Protein AF-A0AAW0Z9G0-F1 (afdb_monomer)

InterPro domains:
  IPR000850 Adenylate kinase/UMP-CMP kinase [MF_00235] (27-206)
  IPR000850 Adenylate kinase/UMP-CMP kinase [PR00094] (30-43)
  IPR000850 Adenylate kinase/UMP-CMP kinase [PR00094] (58-72)
  IPR000850 Adenylate kinase/UMP-CMP kinase [PR00094] (107-123)
  IPR000850 Adenylate kinase/UMP-CMP kinase [PR00094] (155-170)
  IPR000850 Adenylate kinase/UMP-CMP kinase [PTHR23359] (19-198)
  IPR000850 Adenylate kinase/UMP-CMP kinase [cd01428] (28-170)
  IPR027417 P-loop containing nucleoside triphosphate hydrolase [G3DSA:3.40.50.300] (21-210)
  IPR027417 P-loop containing nucleoside triphosphate hydrolase [SSF52540] (24-207)

Organism: NCBI:txid166442

Radius of gyration: 17.2 Å; Cα contacts (8 Å, |Δi|>4): 320; chains: 1; bounding box: 37×49×50 Å

Solvent-accessible surface area (backbone atoms only — not comparable to full-atom values): 11566 Å² total; per-residue (Å²): 135,87,80,82,79,52,70,71,62,60,63,60,76,75,59,69,80,35,64,68,60,52,74,45,87,44,45,34,33,28,41,33,58,53,63,57,52,48,63,70,67,50,43,54,55,51,20,63,75,69,60,26,49,68,44,44,52,71,55,55,50,52,56,43,32,72,67,70,38,74,68,12,52,56,50,44,55,36,39,44,52,24,52,83,74,60,42,69,61,54,46,47,54,48,47,47,62,49,60,77,45,79,84,42,64,19,38,42,32,32,76,37,52,61,29,38,62,33,36,56,48,37,38,72,57,38,52,71,62,72,34,31,43,37,38,43,68,55,68,68,58,23,49,52,44,40,56,52,46,28,73,76,64,67,48,81,50,46,38,74,63,7,49,53,35,34,48,50,50,36,68,74,21,44,65,45,21,43,58,88,55,49,88,44,49,44,82,41,66,47,77,59,56,69,67,56,43,47,51,55,53,48,53,60,49,51,63,51,66,74,73,114

Mean predicted aligned error: 4.8 Å

Nearest PDB structures (foldseek):
  5xz2-assembly2_B  TM=9.584E-01  e=1.640E-17  Danio rerio
  5x6l-assembly2_B  TM=9.472E-01  e=1.150E-16  Notothenia coriiceps
  2c95-assembly1_A  TM=9.244E-01  e=9.538E-16  Homo sapiens
  2cdn-assembly1_A  TM=8.876E-01  e=7.860E-12  Mycobacterium tuberculosis H37Rv
  1e4y-assembly2_B  TM=8.528E-01  e=2.217E-10  Escherichia coli

Secondary structure (DSSP, 8-state):
------HHHHHHHT----HHHHS---EEEEEEE-TTSSHHHHHHHHHHHHT-EEEEHHHHHHHHHHTT-HHHHHHHHHHHHTPPPPHHHHHHHHHHHHHT-TT-SEEEEES---SHHHHHHHHHHT---SEEEEEE--HHHHHHHHHHHHHHH--TT--HHHHHHHHHHHHHHHHHHHGGGGGGEEEEESSS-HHHHHHHHHHHHHHHHTT-

Sequence (212 aa):
MGICFNKEKDLRRDRADPRPLRSSRAIVIFVVGGPGVGKNTLGKKLALKFNFVLVSISAILREEVAKGTEKGHLYKSFMEQGDLLPAVMVVQLLVRKMLDYPDANGYLIIGFPRDKKQAVLFNTEVKPPDLIINLYARKSVLQKRLVQRAVETLQFDDTEEAIRNRITNYFVNLKGAIMPNRIVMKMVDAEVGIEEVYSVTCGLIEEILMKE

pLDDT: mean 92.33, std 12.65, range [35.12, 98.62]

Foldseek 3Di:
DDDPCPPVVVLVVPFDQQVLLQPDPAAEEEEAEAALLCQVVLLVVLCVVVVAAEAELVVLLVVLLVVVDPVNVVSLVCLQQLHDDPLSVSLRSVSVVVVVPSPGNYYYYYPPDLALSNQVCCCVRHNHHLAYEYEYDDLVNNLVSLVVCCVVPVDSSSDPNSSVSRRVSNVVGVCSRCVVPVVRYDYDYSVDDSVVSNVVVVVSVVVSVVVD

Structure (mmCIF, N/CA/C/O backbone):
data_AF-A0AAW0Z9G0-F1
#
_entry.id   AF-A0AAW0Z9G0-F1
#
loop_
_atom_site.group_PDB
_atom_site.id
_atom_site.type_symbol
_atom_site.label_atom_id
_atom_site.label_alt_id
_atom_site.label_comp_id
_atom_site.label_asym_id
_atom_site.label_entity_id
_atom_site.label_seq_id
_atom_site.pdbx_PDB_ins_code
_atom_site.Cartn_x
_atom_site.Cartn_y
_atom_site.Cartn_z
_atom_site.occupancy
_atom_site.B_iso_or_equiv
_atom_site.auth_seq_id
_atom_site.auth_comp_id
_atom_site.auth_asym_id
_atom_site.auth_atom_id
_atom_site.pdbx_PDB_model_num
ATOM 1 N N . MET A 1 1 ? 3.024 -31.961 28.460 1.00 35.12 1 MET A N 1
ATOM 2 C CA . MET A 1 1 ? 4.365 -31.690 27.894 1.00 35.12 1 MET A CA 1
ATOM 3 C C . MET A 1 1 ? 4.301 -30.356 27.177 1.00 35.12 1 MET A C 1
ATOM 5 O O . MET A 1 1 ? 3.592 -30.253 26.186 1.00 35.12 1 MET A O 1
ATOM 9 N N . GLY A 1 2 ? 4.917 -29.321 27.748 1.00 37.66 2 GLY A N 1
ATOM 10 C CA . GLY A 1 2 ? 4.850 -27.960 27.216 1.00 37.66 2 GLY A CA 1
ATOM 11 C C . GLY A 1 2 ? 5.652 -27.830 25.925 1.00 37.66 2 GLY A C 1
ATOM 12 O O . GLY A 1 2 ? 6.838 -28.151 25.896 1.00 37.66 2 GLY A O 1
ATOM 13 N N . ILE A 1 3 ? 5.004 -27.362 24.862 1.00 42.03 3 ILE A N 1
ATOM 14 C CA . ILE A 1 3 ? 5.682 -26.950 23.636 1.00 42.03 3 ILE A CA 1
ATOM 15 C C . ILE A 1 3 ? 6.317 -25.589 23.939 1.00 42.03 3 ILE A C 1
ATOM 17 O O . ILE A 1 3 ? 5.616 -24.588 24.072 1.00 42.03 3 ILE A O 1
ATOM 21 N N . CYS A 1 4 ? 7.641 -25.549 24.087 1.00 40.03 4 CYS A N 1
ATOM 22 C CA . CYS A 1 4 ? 8.396 -24.298 24.113 1.00 40.03 4 CYS A CA 1
ATOM 23 C C . CYS A 1 4 ? 8.290 -23.623 22.736 1.00 40.03 4 CYS A C 1
ATOM 25 O O . CYS A 1 4 ? 9.096 -23.891 21.846 1.00 40.03 4 CYS A O 1
ATOM 27 N N . PHE A 1 5 ? 7.295 -22.751 22.563 1.00 40.41 5 PHE A N 1
ATOM 28 C CA . PHE A 1 5 ? 7.172 -21.863 21.407 1.00 40.41 5 PHE A CA 1
ATOM 29 C C . PHE A 1 5 ? 8.323 -20.857 21.418 1.00 40.41 5 PHE A C 1
ATOM 31 O O . PHE A 1 5 ? 8.323 -19.883 22.175 1.00 40.41 5 PHE A O 1
ATOM 38 N N . ASN A 1 6 ? 9.321 -21.080 20.568 1.00 46.47 6 ASN A N 1
ATOM 39 C CA . ASN A 1 6 ? 10.409 -20.133 20.383 1.00 46.47 6 ASN A CA 1
ATOM 40 C C . ASN A 1 6 ? 10.064 -19.255 19.172 1.00 46.47 6 ASN A C 1
ATOM 42 O O . ASN A 1 6 ? 10.438 -19.568 18.040 1.00 46.47 6 ASN A O 1
ATOM 46 N N . LYS A 1 7 ? 9.302 -18.177 19.426 1.00 53.72 7 LYS A N 1
ATOM 47 C CA . LYS A 1 7 ? 8.639 -17.323 18.415 1.00 53.72 7 LYS A CA 1
ATOM 48 C C . LYS A 1 7 ? 9.528 -16.959 17.215 1.00 53.72 7 LYS A C 1
ATOM 50 O O . LYS A 1 7 ? 9.048 -16.945 16.086 1.00 53.72 7 LYS A O 1
ATOM 55 N N . GLU A 1 8 ? 10.821 -16.704 17.422 1.00 45.75 8 GLU A N 1
ATOM 56 C CA . GLU A 1 8 ? 11.752 -16.346 16.340 1.00 45.75 8 GLU A CA 1
ATOM 57 C C . GLU A 1 8 ? 12.195 -17.525 15.459 1.00 45.75 8 GLU A C 1
ATOM 59 O O . GLU A 1 8 ? 12.444 -17.331 14.266 1.00 45.75 8 GLU A O 1
ATOM 64 N N . LYS A 1 9 ? 12.303 -18.741 16.010 1.00 44.84 9 LYS A N 1
ATOM 65 C CA . LYS A 1 9 ? 12.692 -19.941 15.247 1.00 44.84 9 LYS A CA 1
ATOM 66 C C . LYS A 1 9 ? 11.551 -20.435 14.361 1.00 44.84 9 LYS A C 1
ATOM 68 O O . LYS A 1 9 ? 11.805 -20.820 13.219 1.00 44.84 9 LYS A O 1
ATOM 73 N N . ASP A 1 10 ? 10.315 -20.353 14.839 1.00 52.06 10 ASP A N 1
ATOM 74 C CA . ASP A 1 10 ? 9.142 -20.789 14.073 1.00 52.06 10 ASP A CA 1
ATOM 75 C C . ASP A 1 10 ? 8.811 -19.814 12.928 1.00 52.06 10 ASP A C 1
ATOM 77 O O . ASP A 1 10 ? 8.484 -20.242 11.822 1.00 52.06 10 ASP A O 1
ATOM 81 N N . LEU A 1 11 ? 9.057 -18.510 13.118 1.00 52.34 11 LEU A N 1
ATOM 82 C CA . LEU A 1 11 ? 8.997 -17.494 12.051 1.00 52.34 11 LEU A CA 1
ATOM 83 C C . LEU A 1 11 ? 10.045 -17.688 10.936 1.00 52.34 11 LEU A C 1
ATOM 85 O O . LEU A 1 11 ? 9.904 -17.103 9.861 1.00 52.34 11 LEU A O 1
ATOM 89 N N . ARG A 1 12 ? 11.121 -18.455 11.170 1.00 52.94 12 ARG A N 1
ATOM 90 C CA . ARG A 1 12 ? 12.153 -18.745 10.153 1.00 52.94 12 ARG A CA 1
ATOM 91 C C . ARG A 1 12 ? 11.850 -19.992 9.320 1.00 52.94 12 ARG A C 1
ATOM 93 O O . ARG A 1 12 ? 12.304 -20.048 8.184 1.00 52.94 12 ARG A O 1
ATOM 100 N N . ARG A 1 13 ? 11.116 -20.971 9.861 1.00 54.66 13 ARG A N 1
ATOM 101 C CA . ARG A 1 13 ? 10.824 -22.251 9.181 1.00 54.66 13 ARG A CA 1
ATOM 102 C C . ARG A 1 13 ? 9.720 -22.157 8.127 1.00 54.66 13 ARG A C 1
ATOM 104 O O . ARG A 1 13 ? 9.706 -22.957 7.206 1.00 54.66 13 ARG A O 1
ATOM 111 N N . ASP A 1 14 ? 8.844 -21.167 8.243 1.00 67.19 14 ASP A N 1
ATOM 112 C CA . ASP A 1 14 ? 7.720 -20.915 7.335 1.00 67.19 14 ASP A CA 1
ATOM 113 C C . ASP A 1 14 ? 7.974 -19.637 6.505 1.00 67.19 14 ASP A C 1
ATOM 115 O O . ASP A 1 14 ? 7.117 -18.763 6.393 1.00 67.19 14 ASP A O 1
ATOM 119 N N . ARG A 1 15 ? 9.195 -19.443 5.988 1.00 80.94 15 ARG A N 1
ATOM 120 C CA . ARG A 1 15 ? 9.489 -18.309 5.094 1.00 80.94 15 ARG A CA 1
ATOM 121 C C . ARG A 1 15 ? 9.317 -18.718 3.642 1.00 80.94 15 ARG A C 1
ATOM 123 O O . ARG A 1 15 ? 9.861 -19.732 3.217 1.00 80.94 15 ARG A O 1
ATOM 130 N N . ALA A 1 16 ? 8.589 -17.901 2.891 1.00 87.75 16 ALA A N 1
ATOM 131 C CA . ALA A 1 16 ? 8.501 -18.068 1.451 1.00 87.75 16 ALA A CA 1
ATOM 132 C C . ALA A 1 16 ? 9.831 -17.668 0.806 1.00 87.75 16 ALA A C 1
ATOM 134 O O . ALA A 1 16 ? 10.481 -16.717 1.246 1.00 87.75 16 ALA A O 1
ATOM 135 N N . ASP A 1 17 ? 10.230 -18.406 -0.226 1.00 90.25 17 ASP A N 1
ATOM 136 C CA . ASP A 1 17 ? 11.462 -18.162 -0.964 1.00 90.25 17 ASP A CA 1
ATOM 137 C C . ASP A 1 17 ? 11.273 -17.008 -1.963 1.00 90.25 17 ASP A C 1
ATOM 139 O O . ASP A 1 17 ? 10.534 -17.164 -2.935 1.00 90.25 17 ASP A O 1
ATOM 143 N N . PRO A 1 18 ? 11.934 -15.851 -1.776 1.00 91.00 18 PRO A N 1
ATOM 144 C CA . PRO A 1 18 ? 11.739 -14.700 -2.646 1.00 91.00 18 PRO A CA 1
ATOM 145 C C . PRO A 1 18 ? 12.573 -14.769 -3.936 1.00 91.00 18 PRO A C 1
ATOM 147 O O . PRO A 1 18 ? 12.486 -13.850 -4.752 1.00 91.00 18 PRO A O 1
ATOM 150 N N . ARG A 1 19 ? 13.400 -15.810 -4.142 1.00 91.00 19 ARG A N 1
ATOM 151 C CA . ARG A 1 19 ? 14.283 -15.919 -5.320 1.00 91.00 19 ARG A CA 1
ATOM 152 C C . ARG A 1 19 ? 13.560 -15.738 -6.664 1.00 91.00 19 ARG A C 1
ATOM 154 O O . ARG A 1 19 ? 14.095 -14.976 -7.466 1.00 91.00 19 ARG A O 1
ATOM 161 N N . PRO A 1 20 ? 12.364 -16.311 -6.912 1.00 91.69 20 PRO A N 1
ATOM 162 C CA . PRO A 1 20 ? 11.644 -16.085 -8.170 1.00 91.69 20 PRO A CA 1
ATOM 163 C C . PRO A 1 20 ? 11.312 -14.607 -8.421 1.00 91.69 20 PRO A C 1
ATOM 165 O O . PRO A 1 20 ? 11.403 -14.130 -9.550 1.00 91.69 20 PRO A O 1
ATOM 168 N N . LEU A 1 21 ? 10.993 -13.857 -7.359 1.00 92.69 21 LEU A N 1
ATOM 169 C CA . LEU A 1 21 ? 10.676 -12.430 -7.445 1.00 92.69 21 LEU A CA 1
ATOM 170 C C . LEU A 1 21 ? 11.921 -11.573 -7.714 1.00 92.69 21 LEU A C 1
ATOM 172 O O . LEU A 1 21 ? 11.814 -10.557 -8.392 1.00 92.69 21 LEU A O 1
ATOM 176 N N . ARG A 1 22 ? 13.103 -11.989 -7.230 1.00 90.44 22 ARG A N 1
ATOM 177 C CA . ARG A 1 22 ? 14.386 -11.308 -7.509 1.00 90.44 22 ARG A CA 1
ATOM 178 C C . ARG A 1 22 ? 14.758 -11.353 -8.986 1.00 90.44 22 ARG A C 1
ATOM 180 O O . ARG A 1 22 ? 15.346 -10.408 -9.497 1.00 90.44 22 ARG A O 1
ATOM 187 N N . SER A 1 23 ? 14.467 -12.476 -9.640 1.00 87.50 23 SER A N 1
ATOM 188 C CA . SER A 1 23 ? 14.741 -12.698 -11.063 1.00 87.50 23 SER A CA 1
ATOM 189 C C . SER A 1 23 ? 13.622 -12.213 -11.985 1.00 87.50 23 SER A C 1
ATOM 191 O O . SER A 1 23 ? 13.794 -12.232 -13.202 1.00 87.50 23 SER A O 1
ATOM 193 N N . SER A 1 24 ? 12.473 -11.820 -11.431 1.00 90.69 24 SER A N 1
ATOM 194 C CA . SER A 1 24 ? 11.331 -11.359 -12.215 1.00 90.69 24 SER A CA 1
ATOM 195 C C . SER A 1 24 ? 11.616 -9.999 -12.854 1.00 90.69 24 SER A C 1
ATOM 197 O O . SER A 1 24 ? 12.186 -9.107 -12.224 1.00 90.69 24 SER A O 1
ATOM 199 N N . ARG A 1 25 ? 11.166 -9.829 -14.101 1.00 91.62 25 ARG A N 1
ATOM 200 C CA . ARG A 1 25 ? 11.149 -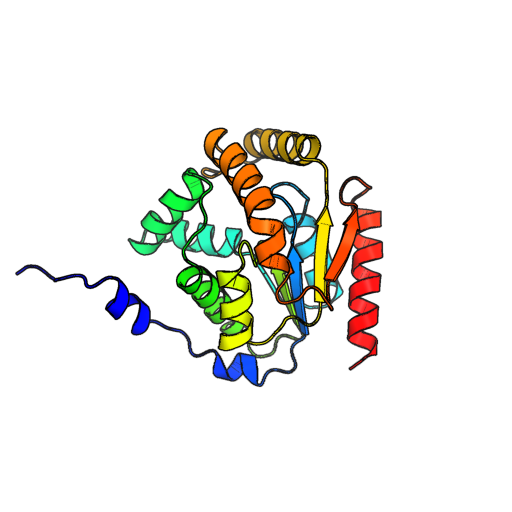8.533 -14.795 1.00 91.62 25 ARG A CA 1
ATOM 201 C C . ARG A 1 25 ? 9.904 -7.704 -14.475 1.00 91.62 25 ARG A C 1
ATOM 203 O O . ARG A 1 25 ? 9.736 -6.636 -15.036 1.00 91.62 25 ARG A O 1
ATOM 210 N N . ALA A 1 26 ? 9.036 -8.182 -13.585 1.00 95.62 26 ALA A N 1
ATOM 211 C CA . ALA A 1 26 ? 7.834 -7.459 -13.208 1.00 95.62 26 ALA A CA 1
ATOM 212 C C . ALA A 1 26 ? 8.169 -6.093 -12.591 1.00 95.62 26 ALA A C 1
ATOM 214 O O . ALA A 1 26 ? 9.013 -5.985 -11.686 1.00 95.62 26 ALA A O 1
ATOM 215 N N . ILE A 1 27 ? 7.433 -5.073 -13.025 1.00 97.19 27 ILE A N 1
ATOM 216 C CA . ILE A 1 27 ? 7.487 -3.727 -12.455 1.00 97.19 27 ILE A CA 1
ATOM 217 C C . ILE A 1 27 ? 6.924 -3.742 -11.030 1.00 97.19 27 ILE A C 1
ATOM 219 O O . ILE A 1 27 ? 5.849 -4.278 -10.778 1.00 97.19 27 ILE A O 1
ATOM 223 N N . VAL A 1 28 ? 7.619 -3.139 -10.071 1.00 98.25 28 VAL A N 1
ATOM 224 C CA . VAL A 1 28 ? 7.188 -3.043 -8.671 1.00 98.25 28 VAL A CA 1
ATOM 225 C C . VAL A 1 28 ? 6.955 -1.583 -8.310 1.00 98.25 28 VAL A C 1
ATOM 227 O O . VAL A 1 28 ? 7.892 -0.790 -8.226 1.00 98.25 28 VAL A O 1
ATOM 230 N N . ILE A 1 29 ? 5.701 -1.233 -8.029 1.00 98.62 29 ILE A N 1
ATOM 231 C CA . ILE A 1 29 ? 5.301 0.133 -7.681 1.00 98.62 29 ILE A CA 1
ATOM 232 C C . ILE A 1 29 ? 4.732 0.157 -6.274 1.00 98.62 29 ILE A C 1
ATOM 234 O O . ILE A 1 29 ? 3.802 -0.585 -5.952 1.00 98.62 29 ILE A O 1
ATOM 238 N N . PHE A 1 30 ? 5.244 1.054 -5.436 1.00 98.62 30 PHE A N 1
ATOM 239 C CA . PHE A 1 30 ? 4.653 1.319 -4.128 1.00 98.62 30 PHE A CA 1
ATOM 240 C C . PHE A 1 30 ? 3.740 2.540 -4.200 1.00 98.62 30 PHE A C 1
ATOM 242 O O . PHE A 1 30 ? 4.179 3.627 -4.574 1.00 98.62 30 PHE A O 1
ATOM 249 N N . VAL A 1 31 ? 2.487 2.396 -3.765 1.00 98.31 31 VAL A N 1
ATOM 250 C CA . VAL A 1 31 ? 1.603 3.541 -3.500 1.00 98.31 31 VAL A CA 1
ATOM 251 C C . VAL A 1 31 ? 1.574 3.799 -1.997 1.00 98.31 31 VAL A C 1
ATOM 253 O O . VAL A 1 31 ? 0.930 3.087 -1.211 1.00 98.31 31 VAL A O 1
ATOM 256 N N . VAL A 1 32 ? 2.289 4.846 -1.602 1.00 97.81 32 VAL A N 1
ATOM 257 C CA . VAL A 1 32 ? 2.469 5.293 -0.220 1.00 97.8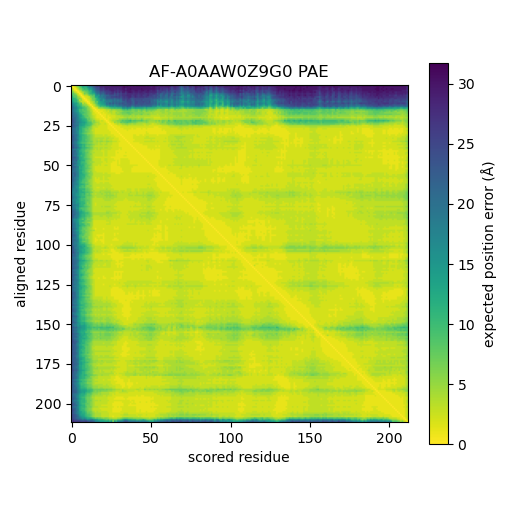1 32 VAL A CA 1
ATOM 258 C C . VAL A 1 32 ? 1.552 6.484 0.051 1.00 97.81 32 VAL A C 1
ATOM 260 O O . VAL A 1 32 ? 1.107 7.178 -0.856 1.00 97.81 32 VAL A O 1
ATOM 263 N N . GLY A 1 33 ? 1.196 6.684 1.315 1.00 97.31 33 GLY A N 1
ATOM 264 C CA . GLY A 1 33 ? 0.425 7.838 1.759 1.00 97.31 33 GLY A CA 1
ATOM 265 C C . GLY A 1 33 ? -0.337 7.543 3.042 1.00 97.31 33 GLY A C 1
ATOM 266 O O . GLY A 1 33 ? -0.433 6.385 3.473 1.00 97.31 33 GLY A O 1
ATOM 267 N N . GLY A 1 34 ? -0.918 8.575 3.644 1.00 96.56 34 GLY A N 1
ATOM 268 C CA . GLY A 1 34 ? -1.605 8.465 4.931 1.00 96.56 34 GLY A CA 1
ATOM 269 C C . GLY A 1 34 ? -2.823 7.526 4.913 1.00 96.56 34 GLY A C 1
ATOM 270 O O . GLY A 1 34 ? -3.390 7.239 3.850 1.00 96.56 34 GLY A O 1
ATOM 271 N N . PRO A 1 35 ? -3.252 6.981 6.064 1.00 95.88 35 PRO A N 1
ATOM 272 C CA . PRO A 1 35 ? -4.524 6.259 6.146 1.00 95.88 35 PRO A CA 1
ATOM 273 C C . PRO A 1 35 ? -5.674 7.187 5.704 1.00 95.88 35 PRO A C 1
ATOM 275 O O . PRO A 1 35 ? -5.667 8.368 6.018 1.00 95.88 35 PRO A O 1
ATOM 278 N N . GLY A 1 36 ? -6.625 6.681 4.911 1.00 94.88 36 GLY A N 1
ATOM 279 C CA . GLY A 1 36 ? -7.734 7.493 4.377 1.00 94.88 36 GLY A CA 1
ATOM 280 C C . GLY A 1 36 ? -7.409 8.344 3.141 1.00 94.88 36 GLY A C 1
ATOM 281 O O . GLY A 1 36 ? -8.307 8.948 2.569 1.00 94.88 36 GLY A O 1
ATOM 282 N N . VAL A 1 37 ? -6.161 8.355 2.656 1.00 97.31 37 VAL A N 1
ATOM 283 C CA . VAL A 1 37 ? -5.755 9.190 1.502 1.00 97.31 37 VAL A CA 1
ATOM 284 C C . VAL A 1 37 ? -6.325 8.737 0.142 1.00 97.31 37 VAL A C 1
ATOM 286 O O . VAL A 1 37 ? -6.197 9.454 -0.836 1.00 97.31 37 VAL A O 1
ATOM 289 N N . GLY A 1 38 ? -6.954 7.557 0.056 1.00 96.06 38 GLY A N 1
ATOM 290 C CA . GLY A 1 38 ? -7.557 7.051 -1.192 1.00 96.06 38 GLY A CA 1
ATOM 291 C C . GLY A 1 38 ? -6.769 5.958 -1.931 1.00 96.06 38 GLY A C 1
ATOM 292 O O . GLY A 1 38 ? -7.173 5.549 -3.015 1.00 96.06 38 GLY A O 1
ATOM 293 N N . LYS A 1 39 ? -5.696 5.411 -1.332 1.00 96.88 39 LYS A N 1
ATOM 294 C CA . LYS A 1 39 ? -4.849 4.353 -1.935 1.00 96.88 39 LYS A CA 1
ATOM 295 C C . LYS A 1 39 ? -5.619 3.161 -2.510 1.00 96.88 39 LYS A C 1
ATOM 297 O O . LYS A 1 39 ? -5.267 2.685 -3.576 1.00 96.88 39 LYS A O 1
ATOM 302 N N . ASN A 1 40 ? -6.636 2.656 -1.804 1.00 95.06 40 ASN A N 1
ATOM 303 C CA . ASN A 1 40 ? -7.398 1.487 -2.261 1.00 95.06 40 ASN A CA 1
ATOM 304 C C . ASN A 1 40 ? -8.186 1.801 -3.540 1.00 95.06 40 ASN A C 1
ATOM 306 O O . ASN A 1 40 ? -8.159 1.015 -4.481 1.00 95.06 40 ASN A O 1
ATOM 310 N N . THR A 1 41 ? -8.871 2.947 -3.573 1.00 95.88 41 THR A N 1
ATOM 311 C CA . THR A 1 41 ? -9.654 3.394 -4.731 1.00 95.88 41 THR A CA 1
ATOM 312 C C . THR A 1 41 ? -8.750 3.605 -5.936 1.00 95.88 41 THR A C 1
ATOM 314 O O . THR A 1 41 ? -8.995 3.032 -6.994 1.00 95.88 41 THR A O 1
ATOM 317 N N . LEU A 1 42 ? -7.660 4.353 -5.749 1.00 98.00 42 LEU A N 1
ATOM 318 C CA . LEU A 1 42 ? -6.685 4.596 -6.803 1.00 98.00 42 LEU A CA 1
ATOM 319 C C . LEU A 1 42 ? -6.029 3.292 -7.280 1.00 98.00 42 LEU A C 1
ATOM 321 O O . LEU A 1 42 ? -5.972 3.029 -8.477 1.00 98.00 42 LEU A O 1
ATOM 325 N N . GLY A 1 43 ? -5.582 2.456 -6.341 1.00 97.81 43 GLY A N 1
ATOM 326 C CA . GLY A 1 43 ? -4.876 1.213 -6.631 1.00 97.81 43 GLY A CA 1
ATOM 327 C C . GLY A 1 43 ? -5.697 0.244 -7.474 1.00 97.81 43 GLY A C 1
ATOM 328 O O . GLY A 1 43 ? -5.161 -0.348 -8.401 1.00 97.81 43 GLY A O 1
ATOM 329 N N . LYS A 1 44 ? -7.008 0.133 -7.224 1.00 98.12 44 LYS A N 1
ATOM 330 C CA . LYS A 1 44 ? -7.906 -0.680 -8.061 1.00 98.12 44 LYS A CA 1
ATOM 331 C C . LYS A 1 44 ? -7.986 -0.162 -9.500 1.00 98.12 44 LYS A C 1
ATOM 333 O O . LYS A 1 44 ? -7.896 -0.965 -10.423 1.00 98.12 44 LYS A O 1
ATOM 338 N N . LYS A 1 45 ? -8.122 1.158 -9.694 1.00 98.31 45 LYS A N 1
ATOM 339 C CA . LYS A 1 45 ? -8.177 1.765 -11.038 1.00 98.31 45 LYS A CA 1
ATOM 340 C C . LYS A 1 45 ? -6.860 1.558 -11.797 1.00 98.31 45 LYS A C 1
ATOM 342 O O . LYS A 1 45 ? -6.882 1.140 -12.949 1.00 98.31 45 LYS A O 1
ATOM 347 N N . LEU A 1 46 ? -5.724 1.807 -11.140 1.00 98.44 46 LEU A N 1
ATOM 348 C CA . LEU A 1 46 ? -4.395 1.648 -11.743 1.00 98.44 46 LEU A CA 1
ATOM 349 C C . LEU A 1 46 ? -4.094 0.184 -12.084 1.00 98.44 46 LEU A C 1
ATOM 351 O O . LEU A 1 46 ? -3.672 -0.107 -13.198 1.00 98.44 46 LEU A O 1
ATOM 355 N N . ALA A 1 47 ? -4.353 -0.739 -11.154 1.00 98.06 47 ALA A N 1
ATOM 356 C CA . ALA A 1 47 ? -4.133 -2.164 -11.376 1.00 98.06 47 ALA A CA 1
ATOM 357 C C . ALA A 1 47 ? -4.928 -2.688 -12.579 1.00 98.06 47 ALA A C 1
ATOM 359 O O . ALA A 1 47 ? -4.377 -3.410 -13.405 1.00 98.06 47 ALA A O 1
ATOM 360 N N . LEU A 1 48 ? -6.188 -2.256 -12.718 1.00 98.12 48 LEU A N 1
ATOM 361 C CA . LEU A 1 48 ? -7.021 -2.603 -13.866 1.00 98.12 48 LEU A CA 1
ATOM 362 C C . LEU A 1 48 ? -6.455 -2.047 -15.182 1.00 98.12 48 LEU A C 1
ATOM 364 O O . LEU A 1 48 ? -6.341 -2.795 -16.147 1.00 98.12 48 LEU A O 1
ATOM 368 N N . LYS A 1 49 ? -6.084 -0.759 -15.228 1.00 98.19 49 LYS A N 1
ATOM 369 C CA . LYS A 1 49 ? -5.575 -0.115 -16.454 1.00 98.19 49 LYS A CA 1
ATOM 370 C C . LYS A 1 49 ? -4.272 -0.740 -16.954 1.00 98.19 49 LYS A C 1
ATOM 372 O O . LYS A 1 49 ? -4.121 -0.928 -18.155 1.00 98.19 49 LYS A O 1
ATOM 377 N N . PHE A 1 50 ? -3.339 -1.030 -16.050 1.00 98.00 50 PHE A N 1
ATOM 378 C CA . PHE A 1 50 ? -1.995 -1.502 -16.406 1.00 98.00 50 PHE A CA 1
ATOM 379 C C . PHE A 1 50 ? -1.844 -3.027 -16.350 1.00 98.00 50 PHE A C 1
ATOM 381 O O . PHE A 1 50 ? -0.745 -3.535 -16.548 1.00 98.00 50 PHE A O 1
ATOM 388 N N . ASN A 1 51 ? -2.930 -3.763 -16.086 1.00 97.75 51 ASN A N 1
ATOM 389 C CA . ASN A 1 51 ? -2.903 -5.213 -15.881 1.00 97.75 51 ASN A CA 1
ATOM 390 C C . ASN A 1 51 ? -1.851 -5.634 -14.830 1.00 97.75 51 ASN A C 1
ATOM 392 O O . ASN A 1 51 ? -1.055 -6.554 -15.032 1.00 97.75 51 ASN A O 1
ATOM 396 N N . PHE A 1 52 ? -1.823 -4.902 -13.713 1.00 98.38 52 PHE A N 1
ATOM 397 C CA . PHE A 1 52 ? -0.947 -5.177 -12.576 1.00 98.38 52 PHE A CA 1
ATOM 398 C C . PHE A 1 52 ? -1.700 -5.912 -11.475 1.00 98.38 52 PHE A C 1
ATOM 400 O O . PHE A 1 52 ? -2.897 -5.717 -11.257 1.00 98.38 52 PHE A O 1
ATOM 407 N N . VAL A 1 53 ? -0.966 -6.698 -10.697 1.00 98.38 53 VAL A N 1
ATOM 408 C CA . VAL A 1 53 ? -1.488 -7.335 -9.491 1.00 98.38 53 VAL A CA 1
ATOM 409 C C . VAL A 1 53 ? -1.526 -6.307 -8.364 1.00 98.38 53 VAL A C 1
ATOM 411 O O . VAL A 1 53 ? -0.492 -5.814 -7.909 1.00 98.38 53 VAL A O 1
ATOM 414 N N . LEU A 1 54 ? -2.728 -5.984 -7.882 1.00 98.50 54 LEU A N 1
ATOM 415 C CA . LEU A 1 54 ? -2.903 -5.146 -6.698 1.00 98.50 54 LEU A CA 1
ATOM 416 C C . LEU A 1 54 ? -2.615 -5.953 -5.428 1.00 98.50 54 LEU A C 1
ATOM 418 O O . LEU A 1 54 ? -3.369 -6.857 -5.070 1.00 98.50 54 LEU A O 1
ATOM 422 N N . VAL A 1 55 ? -1.585 -5.561 -4.684 1.00 98.19 55 VAL A N 1
ATOM 423 C CA . VAL A 1 55 ? -1.218 -6.190 -3.411 1.00 98.19 55 VAL A CA 1
ATOM 424 C C . VAL A 1 55 ? -1.481 -5.207 -2.269 1.00 98.19 55 VAL A C 1
ATOM 426 O O . VAL A 1 55 ? -0.738 -4.251 -2.051 1.00 98.19 55 VAL A O 1
ATOM 429 N N . SER A 1 56 ? -2.562 -5.421 -1.514 1.00 97.12 56 SER A N 1
ATOM 430 C CA . SER A 1 56 ? -2.928 -4.572 -0.370 1.00 97.12 56 SER A CA 1
ATOM 431 C C . SER A 1 56 ? -2.630 -5.260 0.952 1.00 97.12 56 SER A C 1
ATOM 433 O O . SER A 1 56 ? -3.324 -6.204 1.323 1.00 97.12 56 SER A O 1
ATOM 435 N N . ILE A 1 57 ? -1.676 -4.722 1.723 1.00 95.56 57 ILE A N 1
ATOM 436 C CA . ILE A 1 57 ? -1.346 -5.240 3.064 1.00 95.56 57 ILE A CA 1
ATOM 437 C C . ILE A 1 57 ? -2.590 -5.345 3.944 1.00 95.56 57 ILE A C 1
ATOM 439 O O . ILE A 1 57 ? -2.811 -6.353 4.599 1.00 95.56 57 ILE A O 1
ATOM 443 N N . SER A 1 58 ? -3.429 -4.306 3.948 1.00 93.75 58 SER A N 1
ATOM 444 C CA . SER A 1 58 ? -4.636 -4.310 4.778 1.00 93.75 58 SER A CA 1
ATOM 445 C C . SER A 1 58 ? -5.649 -5.377 4.354 1.00 93.75 58 SER A C 1
ATOM 447 O O . SER A 1 58 ? -6.373 -5.878 5.204 1.00 93.75 58 SER A O 1
ATOM 449 N N . ALA A 1 59 ? -5.714 -5.712 3.059 1.00 95.81 59 ALA A N 1
ATOM 450 C CA . ALA A 1 59 ? -6.611 -6.752 2.565 1.00 95.81 59 ALA A CA 1
ATOM 451 C C . ALA A 1 59 ? -6.093 -8.137 2.958 1.00 95.81 59 ALA A C 1
ATOM 453 O O . ALA A 1 59 ? -6.838 -8.883 3.581 1.00 95.81 59 ALA A O 1
ATOM 454 N N . ILE A 1 60 ? -4.800 -8.404 2.731 1.00 96.50 60 ILE A N 1
ATOM 455 C CA . ILE A 1 60 ? -4.143 -9.653 3.145 1.00 96.50 60 ILE A CA 1
ATOM 456 C C . ILE A 1 60 ? -4.323 -9.875 4.650 1.00 96.50 60 ILE A C 1
ATOM 458 O O . ILE A 1 60 ? -4.723 -10.950 5.074 1.00 96.50 60 ILE A O 1
ATOM 462 N N . LEU A 1 61 ? -4.089 -8.848 5.475 1.00 96.12 61 LEU A N 1
ATOM 463 C CA . LEU A 1 61 ? -4.265 -8.978 6.922 1.00 96.12 61 LEU A CA 1
ATOM 464 C C . LEU A 1 61 ? -5.720 -9.283 7.305 1.00 96.12 61 LEU A C 1
ATOM 466 O O . LEU A 1 61 ? -5.939 -10.145 8.148 1.00 96.12 61 LEU A O 1
ATOM 470 N N . ARG A 1 62 ? -6.717 -8.636 6.684 1.00 95.88 62 ARG A N 1
ATOM 471 C CA . ARG A 1 62 ? -8.135 -8.953 6.943 1.00 95.88 62 ARG A CA 1
ATOM 472 C C . ARG A 1 62 ? -8.508 -10.367 6.505 1.00 95.88 62 ARG A C 1
ATOM 474 O O . ARG A 1 62 ? -9.251 -11.028 7.223 1.00 95.88 62 ARG A O 1
ATOM 481 N N . GLU A 1 63 ? -7.987 -10.836 5.374 1.00 96.31 63 GLU A N 1
ATOM 482 C CA . GLU A 1 63 ? -8.163 -12.222 4.922 1.00 96.31 63 GLU A CA 1
ATOM 483 C C . GLU A 1 63 ? -7.575 -13.207 5.943 1.00 96.31 63 GLU A C 1
ATOM 485 O O . GLU A 1 63 ? -8.232 -14.174 6.315 1.00 96.31 63 GLU A O 1
ATOM 490 N N . GLU A 1 64 ? -6.378 -12.936 6.467 1.00 95.94 64 GLU A N 1
ATOM 491 C CA . GLU A 1 64 ? -5.748 -13.759 7.507 1.00 95.94 64 GLU A CA 1
ATOM 492 C C . GLU A 1 64 ? -6.516 -13.735 8.838 1.00 95.94 64 GLU A C 1
ATOM 494 O O . GLU A 1 64 ? -6.652 -14.771 9.490 1.00 95.94 64 GLU A O 1
ATOM 499 N N . VAL A 1 65 ? -7.069 -12.582 9.228 1.00 96.69 65 VAL A N 1
ATOM 500 C CA . VAL A 1 65 ? -7.954 -12.460 10.401 1.00 96.69 65 VAL A CA 1
ATOM 501 C C . VAL A 1 65 ? -9.217 -13.305 10.217 1.00 96.69 65 VAL A C 1
ATOM 503 O O . VAL A 1 65 ? -9.616 -14.013 11.141 1.00 96.69 65 VAL A O 1
ATOM 506 N N . ALA A 1 66 ? -9.819 -13.280 9.025 1.00 96.88 66 ALA A N 1
ATOM 507 C CA . ALA A 1 66 ? -11.036 -14.033 8.721 1.00 96.88 66 ALA A CA 1
ATOM 508 C C . ALA A 1 66 ? -10.841 -15.558 8.794 1.00 96.88 66 ALA A C 1
ATOM 510 O O . ALA A 1 66 ? -11.802 -16.281 9.046 1.00 96.88 66 ALA A O 1
ATOM 511 N N . LYS A 1 67 ? -9.605 -16.055 8.640 1.00 96.25 67 LYS A N 1
ATOM 512 C CA . LYS A 1 67 ? -9.282 -17.484 8.800 1.00 96.25 67 LYS A CA 1
ATOM 513 C C . LYS A 1 67 ? -9.379 -17.977 10.250 1.00 96.25 67 LYS A C 1
ATOM 515 O O . LYS A 1 67 ? -9.330 -19.183 10.462 1.00 96.25 67 LYS A O 1
ATOM 520 N N . GLY A 1 68 ? -9.458 -17.086 11.246 1.00 95.31 68 GLY A N 1
ATOM 521 C CA . GLY A 1 68 ? -9.609 -17.469 12.658 1.00 95.31 68 GLY A CA 1
ATOM 522 C C . GLY A 1 68 ? -8.432 -18.269 13.234 1.00 95.31 68 GLY A C 1
ATOM 523 O O . GLY A 1 68 ? -8.598 -19.025 14.185 1.00 95.31 68 GLY A O 1
ATOM 524 N N . THR A 1 69 ? -7.243 -18.148 12.639 1.00 95.06 69 THR A N 1
ATOM 525 C CA . THR A 1 69 ? -6.032 -18.830 13.123 1.00 95.06 69 THR A CA 1
ATOM 526 C C . THR A 1 69 ? -5.364 -18.035 14.243 1.00 95.06 69 THR A C 1
ATOM 528 O O . THR A 1 69 ? -5.610 -16.840 14.400 1.00 95.06 69 THR A O 1
ATOM 531 N N . GLU A 1 70 ? -4.435 -18.649 14.981 1.00 93.25 70 GLU A N 1
ATOM 532 C CA . GLU A 1 70 ? -3.623 -17.941 15.984 1.00 93.25 70 GLU A CA 1
ATOM 533 C C . GLU A 1 70 ? -2.874 -16.735 15.379 1.00 93.25 70 GLU A C 1
ATOM 535 O O . GLU A 1 70 ? -2.862 -15.645 15.954 1.00 93.25 70 GLU A O 1
ATOM 540 N N . LYS A 1 71 ? -2.321 -16.892 14.165 1.00 91.31 71 LYS A N 1
ATOM 541 C CA . LYS A 1 71 ? -1.703 -15.788 13.409 1.00 91.31 71 LYS A CA 1
ATOM 542 C C . LYS A 1 71 ? -2.729 -14.706 13.059 1.00 91.31 71 LYS A C 1
ATOM 544 O O . LYS A 1 71 ? -2.434 -13.526 13.220 1.00 91.31 71 LYS A O 1
ATOM 549 N N . GLY A 1 72 ? -3.930 -15.097 12.634 1.00 95.06 72 GLY A N 1
ATOM 550 C CA . GLY A 1 72 ? -5.034 -14.177 12.359 1.00 95.06 72 GLY A CA 1
ATOM 551 C C . GLY A 1 72 ? -5.439 -13.363 13.591 1.00 95.06 72 GLY A C 1
ATOM 552 O O . GLY A 1 72 ? -5.556 -12.143 13.506 1.00 95.06 72 GLY A O 1
ATOM 553 N N . HIS A 1 73 ? -5.563 -13.998 14.759 1.00 95.88 73 HIS A N 1
ATOM 554 C CA . HIS A 1 73 ? -5.843 -13.304 16.021 1.00 95.88 73 HIS A CA 1
ATOM 555 C C . HIS A 1 73 ? -4.728 -12.336 16.421 1.00 95.88 73 HIS A C 1
ATOM 557 O O . HIS A 1 73 ? -5.014 -11.219 16.852 1.00 95.88 73 HIS A O 1
ATOM 563 N N . LEU A 1 74 ? -3.466 -12.722 16.215 1.00 94.81 74 LEU A N 1
ATOM 564 C CA . LEU A 1 74 ? -2.337 -11.819 16.410 1.00 94.81 74 LEU A CA 1
ATOM 565 C C . LEU A 1 74 ? -2.424 -10.608 15.473 1.00 94.81 74 LEU A C 1
ATOM 567 O O . LEU A 1 74 ? -2.215 -9.486 15.909 1.00 94.81 74 LEU A O 1
ATOM 571 N N . TYR A 1 75 ? -2.744 -10.795 14.193 1.00 96.00 75 TYR A N 1
ATOM 572 C CA . TYR A 1 75 ? -2.867 -9.667 13.261 1.00 96.00 75 TYR A CA 1
ATOM 573 C C . TYR A 1 75 ? -4.024 -8.752 13.640 1.00 96.00 75 TYR A C 1
ATOM 575 O O . TYR A 1 75 ? -3.880 -7.530 13.573 1.00 96.00 75 TYR A O 1
ATOM 583 N N . LYS A 1 76 ? -5.140 -9.340 14.082 1.00 96.12 76 LYS A N 1
ATOM 584 C CA . LYS A 1 76 ? -6.316 -8.608 14.544 1.00 96.12 76 LYS A CA 1
ATOM 585 C C . LYS A 1 76 ? -5.957 -7.620 15.655 1.00 96.12 76 LYS A C 1
ATOM 587 O O . LYS A 1 76 ? -6.312 -6.452 15.527 1.00 96.12 76 LYS A O 1
ATOM 592 N N . SER A 1 77 ? -5.189 -8.043 16.664 1.00 96.19 77 SER A N 1
ATOM 593 C CA . SER A 1 77 ? -4.834 -7.167 17.790 1.00 96.19 77 SER A CA 1
ATOM 594 C C . SER A 1 77 ? -4.014 -5.944 17.360 1.00 96.19 77 SER A C 1
ATOM 596 O O . SER A 1 77 ? -4.342 -4.826 17.752 1.00 96.19 77 SER A O 1
ATOM 598 N N . PHE A 1 78 ? -3.018 -6.112 16.478 1.00 96.31 78 PHE A N 1
ATOM 599 C CA . PHE A 1 78 ? -2.279 -4.974 15.906 1.00 96.31 78 PHE A CA 1
ATOM 600 C C . PHE A 1 78 ? -3.193 -4.050 15.090 1.00 96.31 78 PHE A C 1
ATOM 602 O O . PHE A 1 78 ? -3.061 -2.827 15.140 1.00 96.31 78 PHE A O 1
ATOM 609 N N . MET A 1 79 ? -4.120 -4.619 14.314 1.00 95.12 79 MET A N 1
ATOM 610 C CA . MET A 1 79 ? -5.018 -3.841 13.460 1.00 95.12 79 MET A CA 1
ATOM 611 C C . MET A 1 79 ? -6.007 -2.990 14.258 1.00 95.12 79 MET A C 1
ATOM 613 O O . MET A 1 79 ? -6.190 -1.825 13.889 1.00 95.12 79 MET A O 1
ATOM 617 N N . GLU A 1 80 ? -6.591 -3.552 15.322 1.00 95.00 80 GLU A N 1
ATOM 618 C CA . GLU A 1 80 ? -7.522 -2.887 16.250 1.00 95.00 80 GLU A CA 1
ATOM 619 C C . GLU A 1 80 ? -6.853 -1.765 17.048 1.00 95.00 80 GLU A C 1
ATOM 621 O O . GLU A 1 80 ? -7.493 -0.762 17.348 1.00 95.00 80 GLU A O 1
ATOM 626 N N . GLN A 1 81 ? -5.557 -1.897 17.335 1.00 95.12 81 GLN A N 1
ATOM 627 C CA . GLN A 1 81 ? -4.762 -0.858 18.000 1.00 95.12 81 GLN A CA 1
ATOM 628 C C . GLN A 1 81 ? -4.224 0.192 17.016 1.00 95.12 81 GLN A C 1
ATOM 630 O O . GLN A 1 81 ? -3.756 1.253 17.422 1.00 95.12 81 GLN A O 1
ATOM 635 N N . GLY A 1 82 ? -4.297 -0.060 15.704 1.00 94.31 82 GLY A N 1
ATOM 636 C CA . GLY A 1 82 ? -3.713 0.822 14.689 1.00 94.31 82 GLY A CA 1
ATOM 637 C C . GLY A 1 82 ? -2.181 0.764 14.618 1.00 94.31 82 GLY A C 1
ATOM 638 O O . GLY A 1 82 ? -1.551 1.679 14.072 1.00 94.31 82 GLY A O 1
ATOM 639 N N . ASP A 1 83 ? -1.597 -0.318 15.124 1.00 94.62 83 ASP A N 1
ATOM 640 C CA . ASP A 1 83 ? -0.160 -0.520 15.234 1.00 94.62 83 ASP A CA 1
ATOM 641 C C . ASP A 1 83 ? 0.466 -1.133 13.980 1.00 94.62 83 ASP A C 1
ATOM 643 O O . ASP A 1 83 ? -0.192 -1.647 13.066 1.00 94.62 83 ASP A O 1
ATOM 647 N N . LEU A 1 84 ? 1.794 -1.037 13.915 1.00 94.38 84 LEU A N 1
ATOM 648 C CA . LEU A 1 84 ? 2.585 -1.638 12.853 1.00 94.38 84 LEU A CA 1
ATOM 649 C C . LEU A 1 84 ? 2.974 -3.066 13.229 1.00 94.38 84 LEU A C 1
ATOM 651 O O . LEU A 1 84 ? 3.585 -3.307 14.267 1.00 94.38 84 LEU A O 1
ATOM 655 N N . LEU A 1 85 ? 2.695 -4.007 12.328 1.00 95.25 85 LEU A N 1
ATOM 656 C CA . LEU A 1 85 ? 3.248 -5.349 12.440 1.00 95.25 85 LEU A CA 1
ATOM 657 C C . LEU A 1 85 ? 4.774 -5.323 12.215 1.00 95.25 85 LEU A C 1
ATOM 659 O O . LEU A 1 85 ? 5.269 -4.506 11.425 1.00 95.25 85 LEU A O 1
ATOM 663 N N . PRO A 1 86 ? 5.523 -6.262 12.824 1.00 95.38 86 PRO A N 1
ATOM 664 C CA . PRO A 1 86 ? 6.948 -6.434 12.567 1.00 95.38 86 PRO A CA 1
ATOM 665 C C . PRO A 1 86 ? 7.267 -6.563 11.072 1.00 95.38 86 PRO A C 1
ATOM 667 O O . PRO A 1 86 ? 6.606 -7.306 10.344 1.00 95.38 86 PRO A O 1
ATOM 670 N N . ALA A 1 87 ? 8.331 -5.890 10.623 1.00 95.75 87 ALA A N 1
ATOM 671 C CA . ALA A 1 87 ? 8.700 -5.815 9.207 1.00 95.75 87 ALA A CA 1
ATOM 672 C C . ALA A 1 87 ? 8.821 -7.186 8.524 1.00 95.75 87 ALA A C 1
ATOM 674 O O . ALA A 1 87 ? 8.325 -7.358 7.415 1.00 95.75 87 ALA A O 1
ATOM 675 N N . VAL A 1 88 ? 9.413 -8.173 9.206 1.00 94.19 88 VAL A N 1
ATOM 676 C CA . VAL A 1 88 ? 9.556 -9.546 8.694 1.00 94.19 88 VAL A CA 1
ATOM 677 C C . VAL A 1 88 ? 8.202 -10.168 8.363 1.00 94.19 88 VAL A C 1
ATOM 679 O O . VAL A 1 88 ? 8.061 -10.789 7.318 1.00 94.19 88 VAL A O 1
ATOM 682 N N . MET A 1 89 ? 7.193 -9.982 9.214 1.00 94.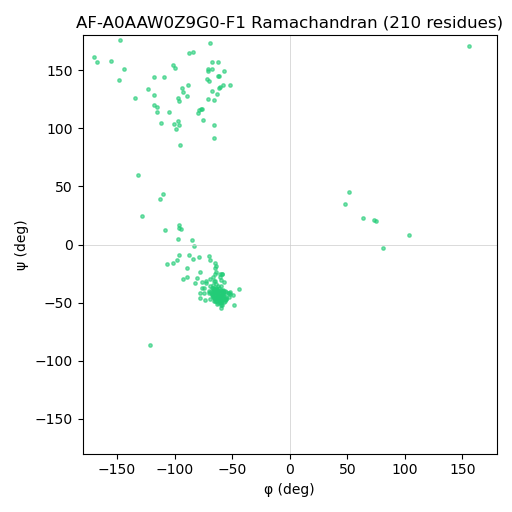12 89 MET A N 1
ATOM 683 C CA . MET A 1 89 ? 5.866 -10.558 8.991 1.00 94.12 89 MET A CA 1
ATOM 684 C C . MET A 1 89 ? 5.189 -9.909 7.783 1.00 94.12 89 MET A C 1
ATOM 686 O O . MET A 1 89 ? 4.648 -10.608 6.933 1.00 94.12 89 MET A O 1
ATOM 690 N N . VAL A 1 90 ? 5.282 -8.582 7.669 1.00 95.88 90 VAL A N 1
ATOM 691 C CA . VAL A 1 90 ? 4.699 -7.830 6.547 1.00 95.88 90 VAL A CA 1
ATOM 692 C C . VAL A 1 90 ? 5.366 -8.196 5.219 1.00 95.88 90 VAL A C 1
ATOM 694 O O . VAL A 1 90 ? 4.667 -8.459 4.245 1.00 95.88 90 VAL A O 1
ATOM 697 N N . VAL A 1 91 ? 6.702 -8.257 5.175 1.00 96.44 91 VAL A N 1
ATOM 698 C CA . VAL A 1 91 ? 7.438 -8.627 3.953 1.00 96.44 91 VAL A CA 1
ATOM 699 C C . VAL A 1 91 ? 7.141 -10.070 3.548 1.00 96.44 91 VAL A C 1
ATOM 701 O O . VAL A 1 91 ? 6.921 -10.329 2.373 1.00 96.44 91 VAL A O 1
ATOM 704 N N . GLN A 1 92 ? 7.039 -11.002 4.496 1.00 94.44 92 GLN A N 1
ATOM 705 C CA . GLN A 1 92 ? 6.701 -12.393 4.179 1.00 94.44 92 GLN A CA 1
ATOM 706 C C . GLN A 1 92 ? 5.267 -12.551 3.649 1.00 94.44 92 GLN A C 1
ATOM 708 O O . GLN A 1 92 ? 5.051 -13.320 2.713 1.00 94.44 92 GLN A O 1
ATOM 713 N N . LEU A 1 93 ? 4.300 -11.792 4.180 1.00 94.81 93 LEU A N 1
ATOM 714 C CA . LEU A 1 93 ? 2.942 -11.740 3.624 1.00 94.81 93 LEU A CA 1
ATOM 715 C C . LEU A 1 93 ? 2.940 -11.211 2.181 1.00 94.81 93 LEU A C 1
ATOM 717 O O . LEU A 1 93 ? 2.249 -11.769 1.331 1.00 94.81 93 LEU A O 1
ATOM 721 N N . LEU A 1 94 ? 3.738 -10.176 1.894 1.00 96.44 94 LEU A N 1
ATOM 722 C CA . LEU A 1 94 ? 3.899 -9.654 0.533 1.00 96.44 94 LEU A CA 1
ATOM 723 C C . LEU A 1 94 ? 4.514 -10.680 -0.407 1.00 96.44 94 LEU A C 1
ATOM 725 O O . LEU A 1 94 ? 3.950 -10.926 -1.465 1.00 96.44 94 LEU A O 1
ATOM 729 N N . VAL A 1 95 ? 5.640 -11.283 -0.017 1.00 96.38 95 VAL A N 1
ATOM 730 C CA . VAL A 1 95 ? 6.353 -12.265 -0.844 1.00 96.38 95 VAL A CA 1
ATOM 731 C C . VAL A 1 95 ? 5.425 -13.409 -1.223 1.00 96.38 95 VAL A C 1
ATOM 733 O O . VAL A 1 95 ? 5.314 -13.719 -2.402 1.00 96.38 95 VAL A O 1
ATOM 736 N N . ARG A 1 96 ? 4.694 -13.985 -0.260 1.00 95.69 96 ARG A N 1
ATOM 737 C CA . ARG A 1 96 ? 3.711 -15.044 -0.544 1.00 95.69 96 ARG A CA 1
ATOM 738 C C . ARG A 1 96 ? 2.661 -14.589 -1.546 1.00 95.69 96 ARG A C 1
ATOM 740 O O . ARG A 1 96 ? 2.455 -15.261 -2.545 1.00 95.69 96 ARG A O 1
ATOM 747 N N . LYS A 1 97 ? 2.055 -13.420 -1.313 1.00 96.25 97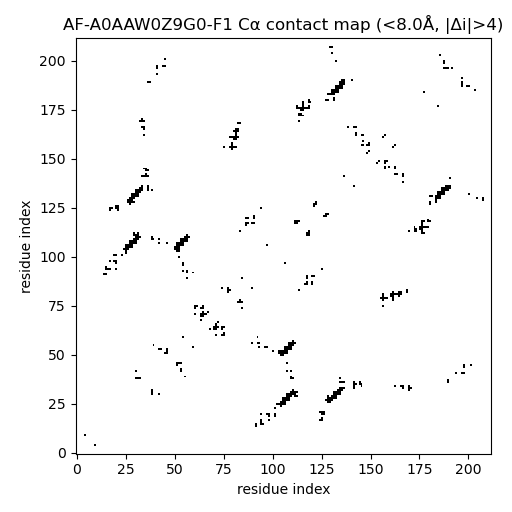 LYS A N 1
ATOM 748 C CA . LYS A 1 97 ? 1.006 -12.916 -2.199 1.00 96.25 97 LYS A CA 1
ATOM 749 C C . LYS A 1 97 ? 1.521 -12.620 -3.605 1.00 96.25 97 LYS A C 1
ATOM 751 O O . LYS A 1 97 ? 0.780 -12.794 -4.559 1.00 96.25 97 LYS A O 1
ATOM 756 N N . MET A 1 98 ? 2.762 -12.161 -3.743 1.00 97.12 98 MET A N 1
ATOM 757 C CA . MET A 1 98 ? 3.387 -11.945 -5.049 1.00 97.12 98 MET A CA 1
ATOM 758 C C . MET A 1 98 ? 3.691 -13.275 -5.751 1.00 97.12 98 MET A C 1
ATOM 760 O O . MET A 1 98 ? 3.453 -13.393 -6.945 1.00 97.12 98 MET A O 1
ATOM 764 N N . LEU A 1 99 ? 4.149 -14.292 -5.014 1.00 96.25 99 LEU A N 1
ATOM 765 C CA . LEU A 1 99 ? 4.419 -15.630 -5.557 1.00 96.25 99 LEU A CA 1
ATOM 766 C C . LEU A 1 99 ? 3.165 -16.361 -6.055 1.00 96.25 99 LEU A C 1
ATOM 768 O O . LEU A 1 99 ? 3.302 -17.251 -6.886 1.00 96.25 99 LEU A O 1
ATOM 772 N N . ASP A 1 100 ? 1.966 -15.972 -5.609 1.00 96.44 100 ASP A N 1
ATOM 773 C CA . ASP A 1 100 ? 0.702 -16.456 -6.187 1.00 96.44 100 ASP A CA 1
ATOM 774 C C . ASP A 1 100 ? 0.510 -15.997 -7.652 1.00 96.44 100 ASP A C 1
ATOM 776 O O . ASP A 1 100 ? -0.334 -16.540 -8.363 1.00 96.44 100 ASP A O 1
ATOM 780 N N . TYR A 1 101 ? 1.279 -15.000 -8.113 1.00 96.44 101 TYR A N 1
ATOM 781 C CA . TYR A 1 101 ? 1.193 -14.412 -9.454 1.00 96.44 101 TYR A CA 1
ATOM 782 C C . TYR A 1 101 ? 2.578 -14.293 -10.117 1.00 96.44 101 TYR A C 1
ATOM 784 O O . TYR A 1 101 ? 3.003 -13.188 -10.458 1.00 96.44 101 TYR A O 1
ATOM 792 N N . PRO A 1 102 ? 3.302 -15.406 -10.326 1.00 92.38 102 PRO A N 1
ATOM 793 C CA . PRO A 1 102 ? 4.699 -15.377 -10.769 1.00 92.38 102 PRO A CA 1
ATOM 794 C C . PRO A 1 102 ? 4.899 -14.693 -12.134 1.00 92.38 102 PRO A C 1
ATOM 796 O O . PRO A 1 102 ? 5.944 -14.083 -12.356 1.00 92.38 102 PRO A O 1
ATOM 799 N N . ASP A 1 103 ? 3.878 -14.733 -12.994 1.00 93.62 103 ASP A N 1
ATOM 800 C CA . ASP A 1 103 ? 3.880 -14.176 -14.353 1.00 93.62 103 ASP A CA 1
ATOM 801 C C . ASP A 1 103 ? 3.274 -12.759 -14.436 1.00 93.62 103 ASP A C 1
ATOM 803 O O . ASP A 1 103 ? 2.885 -12.296 -15.508 1.00 93.62 103 ASP A O 1
ATOM 807 N N . ALA A 1 104 ? 3.133 -12.059 -13.305 1.00 96.44 104 ALA A N 1
ATOM 808 C CA . ALA A 1 104 ? 2.594 -10.702 -13.289 1.00 96.44 104 ALA A CA 1
ATOM 809 C C . ALA A 1 104 ? 3.469 -9.727 -14.097 1.00 96.44 104 ALA A C 1
ATOM 811 O O . ALA A 1 104 ? 4.678 -9.653 -13.895 1.00 96.44 104 ALA A O 1
ATOM 812 N N . ASN A 1 105 ? 2.839 -8.887 -14.925 1.00 95.06 105 ASN A N 1
ATOM 813 C CA . ASN A 1 105 ? 3.528 -7.786 -15.617 1.00 95.06 105 ASN A CA 1
ATOM 814 C C . ASN A 1 105 ? 4.020 -6.708 -14.637 1.00 95.06 105 ASN A C 1
ATOM 816 O O . ASN A 1 105 ? 5.011 -6.022 -14.873 1.00 95.06 105 ASN A O 1
ATOM 820 N N . GLY A 1 106 ? 3.328 -6.568 -13.509 1.00 97.69 106 GLY A N 1
ATOM 821 C CA . GLY A 1 106 ? 3.730 -5.678 -12.440 1.00 97.69 106 GLY A CA 1
ATOM 822 C C . GLY A 1 106 ? 2.912 -5.880 -11.173 1.00 97.69 106 GLY A C 1
ATOM 823 O O . GLY A 1 106 ? 1.817 -6.446 -11.190 1.00 97.69 106 GLY A O 1
ATOM 824 N N . TYR A 1 107 ? 3.452 -5.391 -10.066 1.00 98.50 107 TYR A N 1
ATOM 825 C CA . TYR A 1 107 ? 2.856 -5.413 -8.743 1.00 98.50 107 TYR A CA 1
ATOM 826 C C . TYR A 1 107 ? 2.638 -3.984 -8.265 1.00 98.50 107 TYR A C 1
ATOM 828 O O . TYR A 1 1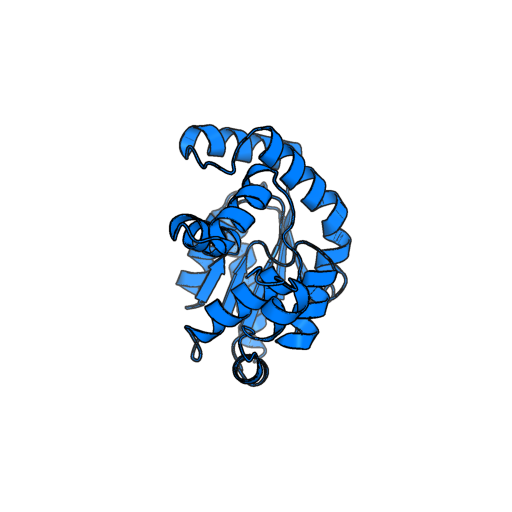07 ? 3.585 -3.215 -8.080 1.00 98.50 107 TYR A O 1
ATOM 836 N N . LEU A 1 108 ? 1.380 -3.646 -8.001 1.00 98.56 108 LEU A N 1
ATOM 837 C CA . LEU A 1 108 ? 1.003 -2.390 -7.376 1.00 98.56 108 LEU A CA 1
ATOM 838 C C . LEU A 1 108 ? 0.770 -2.637 -5.888 1.00 98.56 108 LEU A C 1
ATOM 840 O O . LEU A 1 108 ? -0.283 -3.129 -5.476 1.00 98.56 108 LEU A O 1
ATOM 844 N N . ILE A 1 109 ? 1.763 -2.317 -5.067 1.00 98.56 109 ILE A N 1
ATOM 845 C CA . ILE A 1 109 ? 1.738 -2.608 -3.636 1.00 98.56 109 ILE A CA 1
ATOM 846 C C . ILE A 1 109 ? 1.263 -1.369 -2.880 1.00 98.56 109 ILE A C 1
ATOM 848 O O . ILE A 1 109 ? 1.852 -0.292 -2.977 1.00 98.56 109 ILE A O 1
ATOM 852 N N . ILE A 1 110 ? 0.198 -1.517 -2.092 1.00 98.06 110 ILE A N 1
ATOM 853 C CA . ILE A 1 110 ? -0.400 -0.411 -1.340 1.00 98.06 110 ILE A CA 1
ATOM 854 C C . ILE A 1 110 ? -0.346 -0.637 0.170 1.00 98.06 110 ILE A C 1
ATOM 856 O O . ILE A 1 110 ? -0.529 -1.743 0.687 1.00 98.06 110 ILE A O 1
ATOM 860 N N . GLY A 1 111 ? -0.145 0.458 0.906 1.00 93.88 111 GLY A N 1
ATOM 861 C CA . GLY A 1 111 ? -0.030 0.409 2.365 1.00 93.88 111 GLY A CA 1
ATOM 862 C C . GLY A 1 111 ? 1.308 -0.144 2.861 1.00 93.88 111 GLY A C 1
ATOM 863 O O . GLY A 1 111 ? 1.370 -0.563 4.019 1.00 93.88 111 GLY A O 1
ATOM 864 N N . PHE A 1 112 ? 2.329 -0.114 1.999 1.00 97.38 112 PHE A N 1
ATOM 865 C CA . PHE A 1 112 ? 3.714 -0.520 2.219 1.00 97.38 112 PHE A CA 1
ATOM 866 C C . PHE A 1 112 ? 4.662 0.423 1.445 1.00 97.38 112 PHE A C 1
ATOM 868 O O . PHE A 1 112 ? 4.258 0.911 0.389 1.00 97.38 112 PHE A O 1
ATOM 875 N N . PRO A 1 113 ? 5.904 0.647 1.908 1.00 97.88 113 PRO A N 1
ATOM 876 C CA . PRO A 1 113 ? 6.381 0.396 3.266 1.00 97.88 113 PRO A CA 1
ATOM 877 C C . PRO A 1 113 ? 5.764 1.400 4.249 1.00 97.88 113 PRO A C 1
ATOM 879 O O . PRO A 1 113 ? 5.427 2.527 3.886 1.00 97.88 113 PRO A O 1
ATOM 882 N N . ARG A 1 114 ? 5.595 0.991 5.509 1.00 96.81 114 ARG A N 1
ATOM 883 C CA . ARG A 1 114 ? 5.118 1.865 6.598 1.00 96.81 114 ARG A CA 1
ATOM 884 C C . ARG A 1 114 ? 6.230 2.358 7.512 1.00 96.81 114 ARG A C 1
ATOM 886 O O . ARG A 1 114 ? 6.012 3.317 8.239 1.00 96.81 114 ARG A O 1
ATOM 893 N N . ASP A 1 115 ? 7.402 1.734 7.463 1.00 97.50 115 ASP A N 1
ATOM 894 C CA . ASP A 1 115 ? 8.593 2.162 8.189 1.00 97.50 115 ASP A CA 1
ATOM 895 C C . ASP A 1 115 ? 9.877 1.846 7.401 1.00 97.50 115 ASP A C 1
ATOM 897 O O . ASP A 1 115 ? 9.858 1.222 6.334 1.00 97.50 115 ASP A O 1
ATOM 901 N N . LYS A 1 116 ? 11.020 2.279 7.944 1.00 97.88 116 LYS A N 1
ATOM 902 C CA . LYS A 1 116 ? 12.339 2.040 7.342 1.00 97.88 116 LYS A CA 1
ATOM 903 C C . LYS A 1 116 ? 12.698 0.556 7.270 1.00 97.88 116 LYS A C 1
ATOM 905 O O . LYS A 1 116 ? 13.329 0.132 6.303 1.00 97.88 116 LYS A O 1
ATOM 910 N N . LYS A 1 117 ? 12.347 -0.226 8.296 1.00 98.06 117 LYS A N 1
ATOM 911 C CA . LYS A 1 117 ? 12.735 -1.641 8.396 1.00 98.06 117 LYS A CA 1
ATOM 912 C C . LYS A 1 117 ? 12.057 -2.454 7.297 1.00 98.06 117 LYS A C 1
ATOM 914 O O . LYS A 1 117 ? 12.713 -3.277 6.673 1.00 98.06 117 LYS A O 1
ATOM 919 N N . GLN A 1 118 ? 10.788 -2.173 7.023 1.00 98.12 118 GLN A N 1
ATOM 920 C CA . GLN A 1 118 ? 10.020 -2.747 5.924 1.00 98.12 118 GLN A CA 1
ATOM 921 C C . GLN A 1 118 ? 10.668 -2.450 4.569 1.00 98.12 118 GLN A C 1
ATOM 923 O O . GLN A 1 118 ? 10.944 -3.382 3.818 1.00 98.12 118 GLN A O 1
ATOM 928 N N . ALA A 1 119 ? 10.970 -1.179 4.287 1.00 98.06 119 ALA A N 1
ATOM 929 C CA . ALA A 1 119 ? 11.587 -0.771 3.024 1.00 98.06 119 ALA A CA 1
ATOM 930 C C . ALA A 1 119 ? 12.948 -1.452 2.790 1.00 98.06 119 ALA A C 1
ATOM 932 O O . ALA A 1 119 ? 13.174 -2.060 1.748 1.00 98.06 119 ALA A O 1
ATOM 933 N N . VAL A 1 120 ? 13.843 -1.403 3.784 1.00 98.19 120 VAL A N 1
ATOM 934 C CA . VAL A 1 120 ? 15.183 -2.008 3.688 1.00 98.19 120 VAL A CA 1
ATOM 935 C C . VAL A 1 120 ? 15.106 -3.528 3.549 1.00 98.19 120 VAL A C 1
ATOM 937 O O . VAL A 1 120 ? 15.853 -4.113 2.761 1.00 98.19 120 VAL A O 1
ATOM 940 N N . LEU A 1 121 ? 14.199 -4.169 4.292 1.00 97.62 121 LEU A N 1
ATOM 941 C CA . LEU A 1 121 ? 14.049 -5.617 4.240 1.00 97.62 121 LEU A CA 1
ATOM 942 C C . LEU A 1 121 ? 13.520 -6.071 2.879 1.00 97.62 121 LEU A C 1
ATOM 944 O O . LEU A 1 121 ? 14.076 -7.004 2.317 1.00 97.62 121 LEU A O 1
ATOM 948 N N . PHE A 1 122 ? 12.516 -5.395 2.317 1.00 97.62 122 PHE A N 1
ATOM 949 C CA . PHE A 1 122 ? 11.990 -5.741 0.994 1.00 97.62 122 PHE A CA 1
ATOM 950 C C . PHE A 1 122 ? 13.020 -5.523 -0.115 1.00 97.62 122 PHE A C 1
ATOM 952 O O . PHE A 1 122 ? 13.186 -6.400 -0.954 1.00 97.62 122 PHE A O 1
ATOM 959 N N . ASN A 1 123 ? 13.770 -4.417 -0.082 1.00 96.88 123 ASN A N 1
ATOM 960 C CA . ASN A 1 123 ? 14.846 -4.182 -1.047 1.00 96.88 123 ASN A CA 1
ATOM 961 C C . ASN A 1 123 ? 15.894 -5.310 -1.025 1.00 96.88 123 ASN A C 1
ATOM 963 O O . ASN A 1 123 ? 16.394 -5.706 -2.072 1.00 96.88 123 ASN A O 1
ATOM 967 N N . THR A 1 124 ? 16.221 -5.813 0.170 1.00 95.62 124 THR A N 1
ATOM 968 C CA . THR A 1 124 ? 17.207 -6.888 0.367 1.00 95.62 124 THR A CA 1
ATOM 969 C C . THR A 1 124 ? 16.643 -8.269 0.023 1.00 95.62 124 THR A C 1
ATOM 971 O O . THR A 1 124 ? 17.342 -9.106 -0.548 1.00 95.62 124 THR A O 1
ATOM 974 N N . GLU A 1 125 ? 15.397 -8.553 0.415 1.00 93.94 125 GLU A N 1
ATOM 975 C CA . GLU A 1 125 ? 14.788 -9.870 0.235 1.00 93.94 125 GLU A CA 1
ATOM 976 C C . GLU A 1 125 ? 14.215 -10.066 -1.175 1.00 93.94 125 GLU A C 1
ATOM 978 O O . GLU A 1 125 ? 14.302 -11.186 -1.673 1.00 93.94 125 GLU A O 1
ATOM 983 N N . VAL A 1 126 ? 13.700 -9.013 -1.819 1.00 95.62 126 VAL A N 1
ATOM 984 C CA . VAL A 1 126 ? 12.922 -9.058 -3.072 1.00 95.62 126 VAL A CA 1
ATOM 985 C C . VAL A 1 126 ? 13.592 -8.233 -4.179 1.00 95.62 126 VAL A C 1
ATOM 987 O O . VAL A 1 126 ? 14.356 -8.779 -4.959 1.00 95.62 126 VAL A O 1
ATOM 990 N N . LYS A 1 127 ? 13.328 -6.928 -4.268 1.00 95.56 127 LYS A N 1
ATOM 991 C CA . LYS A 1 127 ? 14.027 -5.963 -5.136 1.00 95.56 127 LYS A CA 1
ATOM 992 C C . LYS A 1 127 ? 13.641 -4.542 -4.711 1.00 95.56 127 LYS A C 1
ATOM 994 O O . LYS A 1 127 ? 12.586 -4.371 -4.095 1.00 95.56 127 LYS A O 1
ATOM 999 N N . PRO A 1 128 ? 14.454 -3.512 -4.998 1.00 96.75 128 PRO A N 1
ATOM 1000 C CA . PRO A 1 128 ? 13.996 -2.129 -4.912 1.00 96.75 128 PRO A CA 1
ATOM 1001 C C . PRO A 1 128 ? 12.761 -1.890 -5.806 1.00 96.75 128 PRO A C 1
ATOM 1003 O O . PRO A 1 128 ? 12.630 -2.556 -6.835 1.00 96.75 128 PRO A O 1
ATOM 1006 N N . PRO A 1 129 ? 11.852 -0.972 -5.431 1.00 97.69 129 PRO A N 1
ATOM 1007 C CA . PRO A 1 129 ? 10.740 -0.579 -6.289 1.00 97.69 129 PRO A CA 1
ATOM 1008 C C . PRO A 1 129 ? 11.234 0.239 -7.484 1.00 97.69 129 PRO A C 1
ATOM 1010 O O . PRO A 1 129 ? 12.182 1.018 -7.365 1.00 97.69 129 PRO A O 1
ATOM 1013 N N . ASP A 1 130 ? 10.520 0.125 -8.596 1.00 98.00 130 ASP A N 1
ATOM 1014 C CA . ASP A 1 130 ? 10.758 0.892 -9.820 1.00 98.00 130 ASP A CA 1
ATOM 1015 C C . ASP A 1 130 ? 10.148 2.305 -9.715 1.00 98.00 130 ASP A C 1
ATOM 1017 O O . ASP A 1 130 ? 10.671 3.271 -10.268 1.00 98.00 130 ASP A O 1
ATOM 1021 N N . LEU A 1 131 ? 9.070 2.453 -8.932 1.00 98.38 131 LEU A N 1
ATOM 1022 C CA . LEU A 1 131 ? 8.413 3.734 -8.655 1.00 98.38 131 LEU A CA 1
ATOM 1023 C C . LEU A 1 131 ? 7.797 3.757 -7.252 1.00 98.38 131 LEU A C 1
ATOM 1025 O O . LEU A 1 131 ? 7.179 2.789 -6.802 1.00 98.38 131 LEU A O 1
ATOM 1029 N N . ILE A 1 132 ? 7.8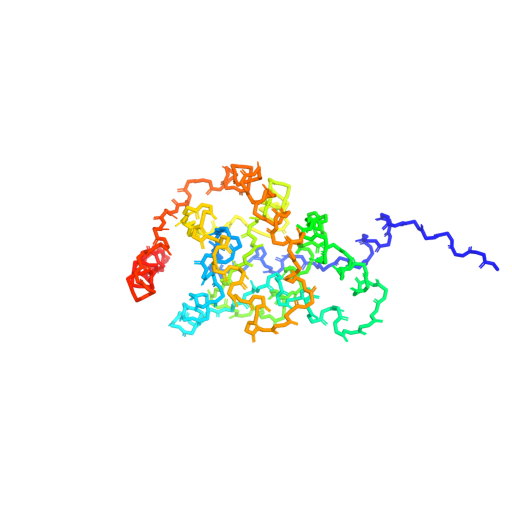96 4.904 -6.574 1.00 98.44 132 ILE A N 1
ATOM 1030 C CA . ILE A 1 132 ? 7.086 5.204 -5.387 1.00 98.44 132 ILE A CA 1
ATOM 1031 C C . ILE A 1 132 ? 6.171 6.385 -5.688 1.00 98.44 132 ILE A C 1
ATOM 1033 O O . ILE A 1 132 ? 6.637 7.501 -5.901 1.00 98.44 132 ILE A O 1
ATOM 1037 N N . ILE A 1 133 ? 4.864 6.162 -5.618 1.00 98.44 133 ILE A N 1
ATOM 1038 C CA . ILE A 1 133 ? 3.848 7.212 -5.695 1.00 98.44 133 ILE A CA 1
ATOM 1039 C C . ILE A 1 133 ? 3.444 7.568 -4.266 1.00 98.44 133 ILE A C 1
ATOM 1041 O O . ILE A 1 133 ? 2.758 6.794 -3.596 1.00 98.44 133 ILE A O 1
ATOM 1045 N N . ASN A 1 134 ? 3.879 8.729 -3.780 1.00 98.00 134 ASN A N 1
ATOM 1046 C CA . ASN A 1 134 ? 3.528 9.220 -2.453 1.00 98.00 134 ASN A CA 1
ATOM 1047 C C . ASN A 1 134 ? 2.345 10.191 -2.528 1.00 98.00 134 ASN A C 1
ATOM 1049 O O . ASN A 1 134 ? 2.498 11.360 -2.890 1.00 98.00 134 ASN A O 1
ATOM 1053 N N . LEU A 1 135 ? 1.171 9.690 -2.151 1.00 98.38 135 LEU A N 1
ATOM 1054 C CA . LEU A 1 135 ? -0.051 10.468 -2.017 1.00 98.38 135 LEU A CA 1
ATOM 1055 C C . LEU A 1 135 ? -0.014 11.269 -0.714 1.00 98.38 135 LEU A C 1
ATOM 1057 O O . LEU A 1 135 ? -0.034 10.684 0.379 1.00 98.38 135 LEU A O 1
ATOM 1061 N N . TYR A 1 136 ? -0.013 12.596 -0.812 1.00 97.12 136 TYR A N 1
ATOM 1062 C CA . TYR A 1 136 ? -0.037 13.466 0.360 1.00 97.12 136 TYR A CA 1
ATOM 1063 C C . TYR A 1 136 ? -1.378 14.185 0.509 1.00 97.12 136 TYR A C 1
ATOM 1065 O O . TYR A 1 136 ? -2.032 14.550 -0.458 1.00 97.12 136 TYR A O 1
ATOM 1073 N N . ALA A 1 137 ? -1.787 14.363 1.762 1.00 97.50 137 ALA A N 1
ATOM 1074 C CA . ALA A 1 137 ? -2.921 15.182 2.161 1.00 97.50 137 ALA A CA 1
ATOM 1075 C C . ALA A 1 137 ? -2.708 15.641 3.607 1.00 97.50 137 ALA A C 1
ATOM 1077 O O . ALA A 1 137 ? -1.980 15.007 4.385 1.00 97.50 137 ALA A O 1
ATOM 1078 N N . ARG A 1 138 ? -3.365 16.732 3.985 1.00 97.38 138 ARG A N 1
ATOM 1079 C CA . ARG A 1 138 ? -3.363 17.285 5.337 1.00 97.38 138 ARG A CA 1
ATOM 1080 C C . ARG A 1 138 ? -3.941 16.279 6.326 1.00 97.38 138 ARG A C 1
ATOM 1082 O O . ARG A 1 138 ? -4.909 15.572 6.044 1.00 97.38 138 ARG A O 1
ATOM 1089 N N . LYS A 1 139 ? -3.389 16.277 7.544 1.00 96.44 139 LYS A N 1
ATOM 1090 C CA . LYS A 1 139 ? -3.844 15.418 8.651 1.00 96.44 139 LYS A CA 1
ATOM 1091 C C . LYS A 1 139 ? -5.354 15.536 8.898 1.00 96.44 139 LYS A C 1
ATOM 1093 O O . LYS A 1 139 ? -6.009 14.517 9.093 1.00 96.44 139 LYS A O 1
ATOM 1098 N N . SER A 1 140 ? -5.901 16.752 8.837 1.00 96.25 140 SER A N 1
ATOM 1099 C CA . SER A 1 140 ? -7.336 17.018 9.004 1.00 96.25 140 SER A CA 1
ATOM 1100 C C . SER A 1 140 ? -8.193 16.339 7.930 1.00 96.25 140 SER A C 1
ATOM 1102 O O . SER A 1 140 ? -9.233 15.766 8.249 1.00 96.25 140 SER A O 1
ATOM 1104 N N . VAL A 1 141 ? -7.736 16.332 6.675 1.00 96.88 141 VAL A N 1
ATOM 1105 C CA . VAL A 1 141 ? -8.416 15.652 5.562 1.00 96.88 141 VAL A CA 1
ATOM 1106 C C . VAL A 1 141 ? -8.387 14.137 5.757 1.00 96.88 141 VAL A C 1
ATOM 1108 O O . VAL A 1 141 ? -9.424 13.486 5.625 1.00 96.88 141 VAL A O 1
ATOM 1111 N N . LEU A 1 142 ? -7.231 13.574 6.129 1.00 97.19 142 LEU A N 1
ATOM 1112 C CA . LEU A 1 142 ? -7.097 12.141 6.420 1.00 97.19 142 LEU A CA 1
ATOM 1113 C C . LEU A 1 142 ? -8.037 11.704 7.550 1.00 97.19 142 LEU A C 1
ATOM 1115 O O . LEU A 1 142 ? -8.761 10.721 7.405 1.00 97.19 142 LEU A O 1
ATOM 1119 N N . GLN A 1 143 ? -8.056 12.459 8.651 1.00 95.94 143 GLN A N 1
ATOM 1120 C CA . GLN A 1 143 ? -8.913 12.180 9.801 1.00 95.94 143 GLN A CA 1
ATOM 1121 C C . GLN A 1 143 ? -10.394 12.236 9.424 1.00 95.94 143 GLN A C 1
ATOM 1123 O O . GLN A 1 143 ? -11.119 11.284 9.701 1.00 95.94 143 GLN A O 1
ATOM 1128 N N . LYS A 1 144 ? -10.830 13.296 8.729 1.00 96.12 144 LYS A N 1
ATOM 1129 C CA . LYS A 1 144 ? -12.219 13.430 8.265 1.00 96.12 144 LYS A CA 1
ATOM 1130 C C . LYS A 1 144 ? -12.645 12.234 7.406 1.00 96.12 144 LYS A C 1
ATOM 1132 O O . LYS A 1 144 ? -13.702 11.658 7.648 1.00 96.12 144 LYS A O 1
ATOM 1137 N N . ARG A 1 145 ? -11.809 11.827 6.443 1.00 96.00 145 ARG A N 1
ATOM 1138 C CA . ARG A 1 145 ? -12.088 10.685 5.553 1.00 96.00 145 ARG A CA 1
ATOM 1139 C C . ARG A 1 145 ? -12.159 9.354 6.311 1.00 96.00 145 ARG A C 1
ATOM 1141 O O . ARG A 1 145 ? -12.987 8.514 5.980 1.00 96.00 145 ARG A O 1
ATOM 1148 N N . LEU A 1 146 ? -11.306 9.148 7.315 1.00 94.81 146 LEU A N 1
ATOM 1149 C CA . LEU A 1 146 ? -11.318 7.922 8.122 1.00 94.81 146 LEU A CA 1
ATOM 1150 C C . LEU A 1 146 ? -12.540 7.831 9.031 1.00 94.81 146 LEU A C 1
ATOM 1152 O O . LEU A 1 146 ? -13.137 6.764 9.110 1.00 94.81 146 LEU A O 1
ATOM 1156 N N . VAL A 1 147 ? -12.935 8.938 9.664 1.00 93.88 147 VAL A N 1
ATOM 1157 C CA . VAL A 1 147 ? -14.158 8.988 10.480 1.00 93.88 147 VAL A CA 1
ATOM 1158 C C . VAL A 1 147 ? -15.384 8.690 9.619 1.00 93.88 147 VAL A C 1
ATOM 1160 O O . VAL A 1 147 ? -16.208 7.866 9.999 1.00 93.88 147 VAL A O 1
ATOM 1163 N N . GLN A 1 148 ? -15.472 9.289 8.427 1.00 94.75 148 GLN A N 1
ATOM 1164 C CA . GLN A 1 148 ? -16.552 8.988 7.487 1.00 94.75 148 GLN A CA 1
ATOM 1165 C C . GLN A 1 148 ? -16.570 7.497 7.103 1.00 94.75 148 GLN A C 1
ATOM 1167 O O . GLN A 1 148 ? -17.609 6.847 7.186 1.00 94.75 148 GLN A O 1
ATOM 1172 N N . ARG A 1 149 ? -15.408 6.925 6.762 1.00 94.00 149 ARG A N 1
ATOM 1173 C CA . ARG A 1 149 ? -15.292 5.501 6.413 1.00 94.00 149 ARG A CA 1
ATOM 1174 C C . ARG A 1 149 ? -15.695 4.568 7.559 1.00 94.00 149 ARG A C 1
ATOM 1176 O O . ARG A 1 149 ? -16.282 3.518 7.295 1.00 94.00 149 ARG A O 1
ATOM 1183 N N . ALA A 1 150 ? -15.372 4.922 8.801 1.00 92.94 150 ALA A N 1
ATOM 1184 C CA . ALA A 1 150 ? -15.725 4.126 9.974 1.00 92.94 150 ALA A CA 1
ATOM 1185 C C . ALA A 1 150 ? -17.248 3.959 10.097 1.00 92.94 150 ALA A C 1
ATOM 1187 O O . ALA A 1 150 ? -17.726 2.854 10.345 1.00 92.94 150 ALA A O 1
ATOM 1188 N N . VAL A 1 151 ? -18.001 5.034 9.832 1.00 92.44 151 VAL A N 1
ATOM 1189 C CA . VAL A 1 151 ? -19.473 5.031 9.844 1.00 92.44 151 VAL A CA 1
ATOM 1190 C C . VAL A 1 151 ? -20.048 4.210 8.686 1.00 92.44 151 VAL A C 1
ATOM 1192 O O . VAL A 1 151 ? -21.000 3.464 8.879 1.00 92.44 151 VAL A O 1
ATOM 1195 N N . GLU A 1 152 ? -19.467 4.320 7.490 1.00 91.69 152 GLU A N 1
ATOM 1196 C CA . GLU A 1 152 ? -19.988 3.658 6.284 1.00 91.69 152 GLU A CA 1
ATOM 1197 C C . GLU A 1 152 ? -19.698 2.152 6.235 1.00 91.69 152 GLU A C 1
ATOM 1199 O O . GLU A 1 152 ? -20.507 1.378 5.731 1.00 91.69 152 GLU A O 1
ATOM 1204 N N . THR A 1 153 ? -18.519 1.729 6.701 1.00 87.56 153 THR A N 1
ATOM 1205 C CA . THR A 1 153 ? -18.017 0.365 6.450 1.00 87.56 153 THR A CA 1
ATOM 1206 C C . THR A 1 153 ? -18.074 -0.557 7.657 1.00 87.56 153 THR A C 1
ATOM 1208 O O . THR A 1 153 ? -17.945 -1.767 7.477 1.00 87.56 153 THR A O 1
ATOM 1211 N N . LEU A 1 154 ? -18.221 -0.002 8.867 1.00 89.25 154 LEU A N 1
ATOM 1212 C CA . LEU A 1 154 ? -18.202 -0.744 10.133 1.00 89.25 154 LEU A CA 1
ATOM 1213 C C . LEU A 1 154 ? -17.006 -1.714 10.238 1.00 89.25 154 LEU A C 1
ATOM 1215 O O . LEU A 1 154 ? -17.108 -2.806 10.798 1.00 89.25 154 LEU A O 1
ATOM 1219 N N . GLN A 1 155 ? -15.859 -1.325 9.669 1.00 90.12 155 GLN A N 1
ATOM 1220 C CA . GLN A 1 155 ? -14.623 -2.096 9.763 1.00 90.12 155 GLN A CA 1
ATOM 1221 C C . GLN A 1 155 ? -14.170 -2.178 11.222 1.00 90.12 155 GLN A C 1
ATOM 1223 O O . GLN A 1 155 ? -14.038 -1.159 11.897 1.00 90.12 155 GLN A O 1
ATOM 1228 N N . PHE A 1 156 ? -13.877 -3.393 11.695 1.00 92.25 156 PHE A N 1
ATOM 1229 C CA . PHE A 1 156 ? -13.447 -3.626 13.079 1.00 92.25 156 PHE A CA 1
ATOM 1230 C C . PHE A 1 156 ? -12.163 -2.856 13.440 1.00 92.25 156 PHE A C 1
ATOM 1232 O O . PHE A 1 156 ? -11.921 -2.548 14.601 1.00 92.25 156 PHE A O 1
ATOM 1239 N N . ASP A 1 157 ? -11.338 -2.540 12.439 1.00 90.69 157 ASP A N 1
ATOM 1240 C CA . ASP A 1 157 ? -10.058 -1.860 12.585 1.00 90.69 157 ASP A CA 1
ATOM 1241 C C . ASP A 1 157 ? -10.129 -0.337 12.353 1.00 90.69 157 ASP A C 1
ATOM 1243 O O . ASP A 1 157 ? -9.091 0.311 12.192 1.00 90.69 157 ASP A O 1
ATOM 1247 N N . ASP A 1 158 ? -11.339 0.232 12.338 1.00 92.50 158 ASP A N 1
ATOM 1248 C CA . ASP A 1 158 ? -11.619 1.670 12.217 1.00 92.50 158 ASP A CA 1
ATOM 1249 C C . ASP A 1 158 ? -12.229 2.262 13.504 1.00 92.50 158 ASP A C 1
ATOM 1251 O O . ASP A 1 158 ? -13.098 3.132 13.473 1.00 92.50 158 ASP A O 1
ATOM 1255 N N . THR A 1 159 ? -11.737 1.821 14.665 1.00 91.75 159 THR A N 1
ATOM 1256 C CA . THR A 1 159 ? -12.021 2.484 15.946 1.00 91.75 159 THR A CA 1
ATOM 1257 C C . THR A 1 159 ? -11.364 3.866 15.998 1.00 91.75 159 THR A C 1
ATOM 1259 O O . THR A 1 159 ? -10.372 4.134 15.312 1.00 91.75 159 THR A O 1
ATOM 1262 N N . GLU A 1 160 ? -11.879 4.764 16.842 1.00 91.69 160 GLU A N 1
ATOM 1263 C CA . GLU A 1 160 ? -11.290 6.099 17.010 1.00 91.69 160 GLU A CA 1
ATOM 1264 C C . GLU A 1 160 ? -9.805 6.021 17.413 1.00 91.69 160 GLU A C 1
ATOM 1266 O O . GLU A 1 160 ? -8.963 6.766 16.903 1.00 91.69 160 GLU A O 1
ATOM 1271 N N . GLU A 1 161 ? -9.472 5.069 18.288 1.00 93.12 161 GLU A N 1
ATOM 1272 C CA . GLU A 1 161 ? -8.102 4.802 18.710 1.00 93.12 161 GLU A CA 1
ATOM 1273 C C . GLU A 1 161 ? -7.223 4.295 17.568 1.00 93.12 161 GLU A C 1
ATOM 1275 O O . GLU A 1 161 ? -6.167 4.884 17.312 1.00 93.12 161 GLU A O 1
ATOM 1280 N N . ALA A 1 162 ? -7.688 3.298 16.810 1.00 94.62 162 ALA A N 1
ATOM 1281 C CA . ALA A 1 162 ? -6.963 2.789 15.651 1.00 94.62 162 ALA A CA 1
ATOM 1282 C C . ALA A 1 162 ? -6.695 3.897 14.627 1.00 94.62 162 ALA A C 1
ATOM 1284 O O . ALA A 1 162 ? -5.584 4.017 14.107 1.00 94.62 162 ALA A O 1
ATOM 1285 N N . ILE A 1 163 ? -7.695 4.736 14.340 1.00 95.31 163 ILE A N 1
ATOM 1286 C CA . ILE A 1 163 ? -7.577 5.860 13.402 1.00 95.31 163 ILE A CA 1
ATOM 1287 C C . ILE A 1 163 ? -6.497 6.837 13.868 1.00 95.31 163 ILE A C 1
ATOM 1289 O O . ILE A 1 163 ? -5.615 7.209 13.082 1.00 95.31 163 ILE A O 1
ATOM 1293 N N . ARG A 1 164 ? -6.531 7.229 15.146 1.00 95.38 164 ARG A N 1
ATOM 1294 C CA . ARG A 1 164 ? -5.550 8.145 15.739 1.00 95.38 164 ARG A CA 1
ATOM 1295 C C . ARG A 1 164 ? -4.138 7.574 15.652 1.00 95.38 164 ARG A C 1
ATOM 1297 O O . ARG A 1 164 ? -3.236 8.256 15.156 1.00 95.38 164 ARG A O 1
ATOM 1304 N N . ASN A 1 165 ? -3.966 6.317 16.051 1.00 96.50 165 ASN A N 1
ATOM 1305 C CA . ASN A 1 165 ? -2.671 5.641 16.056 1.00 96.50 165 ASN A CA 1
ATOM 1306 C C . ASN A 1 165 ? -2.132 5.459 14.634 1.00 96.50 165 ASN A C 1
ATOM 1308 O O . ASN A 1 165 ? -0.974 5.782 14.376 1.00 96.50 165 ASN A O 1
ATOM 1312 N N . ARG A 1 166 ? -2.975 5.085 13.663 1.00 96.56 166 ARG A N 1
ATOM 1313 C CA . ARG A 1 166 ? -2.588 4.973 12.243 1.00 96.56 166 ARG A CA 1
ATOM 1314 C C . ARG A 1 166 ? -2.074 6.290 11.673 1.00 96.56 166 ARG A C 1
ATOM 1316 O O . ARG A 1 166 ? -1.088 6.291 10.934 1.00 96.56 166 ARG A O 1
ATOM 1323 N N . ILE A 1 167 ? -2.742 7.403 11.980 1.00 96.44 167 ILE A N 1
ATOM 1324 C CA . ILE A 1 167 ? -2.314 8.732 11.528 1.00 96.44 167 ILE A CA 1
ATOM 1325 C C . ILE A 1 167 ? -0.972 9.097 12.170 1.00 96.44 167 ILE A C 1
ATOM 1327 O O . ILE A 1 167 ? -0.054 9.512 11.461 1.00 96.44 167 ILE A O 1
ATOM 1331 N N . THR A 1 168 ? -0.841 8.928 13.487 1.00 96.62 168 THR A N 1
ATOM 1332 C CA . THR A 1 168 ? 0.402 9.218 14.216 1.00 96.62 168 THR A CA 1
ATOM 1333 C C . THR A 1 168 ? 1.562 8.380 13.684 1.00 96.62 168 THR A C 1
ATOM 1335 O O . THR A 1 168 ? 2.580 8.935 13.265 1.00 96.62 168 THR A O 1
ATOM 1338 N N . ASN A 1 169 ? 1.378 7.061 13.600 1.00 96.06 169 ASN A N 1
ATOM 1339 C CA . ASN A 1 169 ? 2.371 6.121 13.091 1.00 96.06 169 ASN A CA 1
ATOM 1340 C C . ASN A 1 169 ? 2.792 6.465 11.660 1.00 96.06 169 ASN A C 1
ATOM 1342 O O . ASN A 1 169 ? 3.981 6.401 11.349 1.00 96.06 169 ASN A O 1
ATOM 1346 N N . TYR A 1 170 ? 1.857 6.881 10.800 1.00 96.75 170 TYR A N 1
ATOM 1347 C CA . TYR A 1 170 ? 2.186 7.336 9.452 1.00 96.75 170 TYR A CA 1
ATOM 1348 C C . TYR A 1 170 ? 3.142 8.534 9.464 1.00 96.75 170 TYR A C 1
ATOM 1350 O O . TYR A 1 170 ? 4.207 8.457 8.856 1.00 96.75 170 TYR A O 1
ATOM 1358 N N . PHE A 1 171 ? 2.806 9.623 10.161 1.00 95.94 171 PHE A N 1
ATOM 1359 C CA . PHE A 1 171 ? 3.635 10.834 10.136 1.00 95.94 171 PHE A CA 1
ATOM 1360 C C . PHE A 1 171 ?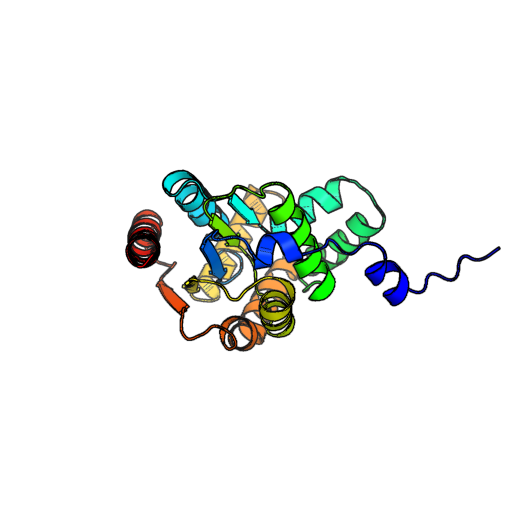 4.999 10.632 10.806 1.00 95.94 171 PHE A C 1
ATOM 1362 O O . PHE A 1 171 ? 6.001 11.133 10.296 1.00 95.94 171 PHE A O 1
ATOM 1369 N N . VAL A 1 172 ? 5.055 9.858 11.895 1.00 97.00 172 VAL A N 1
ATOM 1370 C CA . VAL A 1 172 ? 6.313 9.523 12.584 1.00 97.00 172 VAL A CA 1
ATOM 1371 C C . VAL A 1 172 ? 7.245 8.715 11.676 1.00 97.00 172 VAL A C 1
ATOM 1373 O O . VAL A 1 172 ? 8.446 8.979 11.626 1.00 97.00 172 VAL A O 1
ATOM 1376 N N . ASN A 1 173 ? 6.706 7.750 10.926 1.00 97.19 173 ASN A N 1
ATOM 1377 C CA . ASN A 1 173 ? 7.523 6.803 10.167 1.00 97.19 173 ASN A CA 1
ATOM 1378 C C . ASN A 1 173 ? 7.710 7.161 8.685 1.00 97.19 173 ASN A C 1
ATOM 1380 O O . ASN A 1 173 ? 8.602 6.591 8.050 1.00 97.19 173 ASN A O 1
ATOM 1384 N N . LEU A 1 174 ? 6.940 8.111 8.133 1.00 93.50 174 LEU A N 1
ATOM 1385 C CA . LEU A 1 174 ? 6.931 8.458 6.703 1.00 93.50 174 LEU A CA 1
ATOM 1386 C C . LEU A 1 174 ? 8.340 8.664 6.143 1.00 93.50 174 LEU A C 1
ATOM 1388 O O . LEU A 1 174 ? 8.712 8.026 5.159 1.00 93.50 174 LEU A O 1
ATOM 1392 N N . LYS A 1 175 ? 9.149 9.506 6.801 1.00 94.19 175 LYS A N 1
ATOM 1393 C CA . LYS A 1 175 ? 10.527 9.787 6.372 1.00 94.19 175 LYS A CA 1
ATOM 1394 C C . LYS A 1 175 ? 11.354 8.504 6.288 1.00 94.19 175 LYS A C 1
ATOM 1396 O O . LYS A 1 175 ? 12.080 8.307 5.320 1.00 94.19 175 LYS A O 1
ATOM 1401 N N . GLY A 1 176 ? 11.237 7.628 7.285 1.00 95.44 176 GLY A N 1
ATOM 1402 C CA . GLY A 1 176 ? 11.946 6.352 7.318 1.00 95.44 176 GLY A CA 1
ATOM 1403 C C . GLY A 1 176 ? 11.495 5.393 6.218 1.00 95.44 176 GLY A C 1
ATOM 1404 O O . GLY A 1 176 ? 12.341 4.728 5.628 1.00 95.44 176 GLY A O 1
ATOM 1405 N N . ALA A 1 177 ? 10.196 5.356 5.922 1.00 95.44 177 ALA A N 1
ATOM 1406 C CA . ALA A 1 177 ? 9.616 4.481 4.908 1.00 95.44 177 ALA A CA 1
ATOM 1407 C C . ALA A 1 177 ? 10.055 4.841 3.478 1.00 95.44 177 ALA A C 1
ATOM 1409 O O . ALA A 1 177 ? 10.329 3.947 2.681 1.00 95.44 177 ALA A O 1
ATOM 1410 N N . ILE A 1 178 ? 10.158 6.136 3.160 1.00 93.62 178 ILE A N 1
ATOM 1411 C CA . ILE A 1 178 ? 10.465 6.601 1.795 1.00 93.62 178 ILE A CA 1
ATOM 1412 C C . ILE A 1 178 ? 11.960 6.824 1.543 1.00 93.62 178 ILE A C 1
ATOM 1414 O O . ILE A 1 178 ? 12.418 6.646 0.418 1.00 93.62 178 ILE A O 1
ATOM 1418 N N . MET A 1 179 ? 12.746 7.189 2.568 1.00 95.12 179 MET A N 1
ATOM 1419 C CA . MET A 1 179 ? 14.162 7.554 2.400 1.00 95.12 179 MET A CA 1
ATOM 1420 C C . MET A 1 179 ? 15.007 6.491 1.673 1.00 95.12 179 MET A C 1
ATOM 1422 O O . MET A 1 179 ? 15.800 6.893 0.819 1.00 95.12 179 MET A O 1
ATOM 1426 N N . PRO A 1 180 ? 14.858 5.174 1.943 1.00 95.75 180 PRO A N 1
ATOM 1427 C CA . PRO A 1 180 ? 15.651 4.142 1.270 1.00 95.75 180 PRO A CA 1
ATOM 1428 C C . PRO A 1 180 ? 15.497 4.127 -0.254 1.00 95.75 180 PRO A C 1
ATOM 1430 O O . PRO A 1 180 ? 16.415 3.708 -0.944 1.00 95.75 180 PRO A O 1
ATOM 1433 N N . ASN A 1 181 ? 14.363 4.610 -0.767 1.00 95.50 181 ASN A N 1
ATOM 1434 C CA . ASN A 1 181 ? 13.992 4.561 -2.180 1.00 95.50 181 ASN A CA 1
ATOM 1435 C C . ASN A 1 181 ? 13.576 5.949 -2.706 1.00 95.50 181 ASN A C 1
ATOM 1437 O O . ASN A 1 181 ? 12.817 6.066 -3.664 1.00 95.50 181 ASN A O 1
ATOM 1441 N N . ARG A 1 182 ? 14.059 7.032 -2.077 1.00 94.88 182 ARG A N 1
ATOM 1442 C CA . ARG A 1 182 ? 13.604 8.408 -2.364 1.00 94.88 182 ARG A CA 1
ATOM 1443 C C . ARG A 1 182 ? 13.838 8.863 -3.807 1.00 94.88 182 ARG A C 1
ATOM 1445 O O . ARG A 1 182 ? 13.165 9.775 -4.264 1.00 94.88 182 ARG A O 1
ATOM 1452 N N . ILE A 1 183 ? 14.819 8.271 -4.492 1.00 96.12 183 ILE A N 1
ATOM 1453 C CA . ILE A 1 183 ? 15.243 8.668 -5.844 1.00 96.12 183 ILE A CA 1
ATOM 1454 C C . ILE A 1 183 ? 14.141 8.377 -6.868 1.00 96.12 183 ILE A C 1
ATOM 1456 O O . ILE A 1 183 ? 13.941 9.160 -7.790 1.00 96.12 183 ILE A O 1
ATOM 1460 N N . VAL A 1 184 ? 13.391 7.293 -6.669 1.00 96.69 184 VAL A N 1
ATOM 1461 C CA . VAL A 1 184 ? 12.283 6.883 -7.543 1.00 96.69 184 VAL A CA 1
ATOM 1462 C C . VAL A 1 184 ? 10.929 7.391 -7.037 1.00 96.69 184 VAL A C 1
ATOM 1464 O O . VAL A 1 184 ? 9.883 6.913 -7.462 1.00 96.69 184 VAL A O 1
ATOM 1467 N N . MET A 1 185 ? 10.916 8.330 -6.087 1.00 97.56 185 MET A N 1
ATOM 1468 C CA . MET A 1 185 ? 9.679 8.829 -5.493 1.00 97.56 185 MET A CA 1
ATOM 1469 C C . MET A 1 185 ? 9.103 10.007 -6.278 1.00 97.56 185 MET A C 1
ATOM 1471 O O . MET A 1 185 ? 9.807 10.957 -6.624 1.00 97.56 185 MET A O 1
ATOM 1475 N N . LYS A 1 186 ? 7.786 9.982 -6.469 1.00 98.00 186 LYS A N 1
ATOM 1476 C CA . LYS A 1 186 ? 6.977 11.062 -7.030 1.00 98.00 186 LYS A CA 1
ATOM 1477 C C . LYS A 1 186 ? 5.882 11.442 -6.038 1.00 98.00 186 LYS A C 1
ATOM 1479 O O . LYS A 1 186 ? 5.235 10.575 -5.452 1.00 98.00 186 LYS A O 1
ATO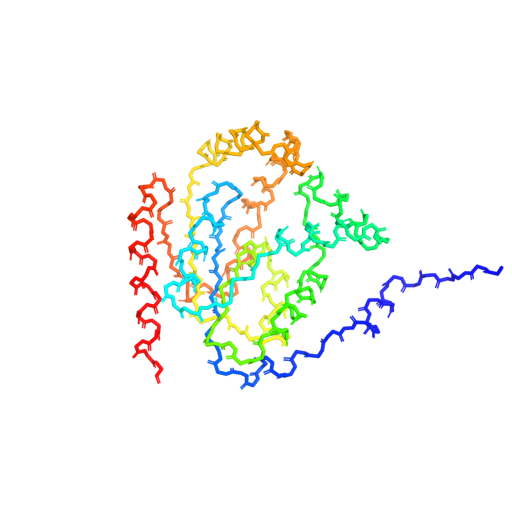M 1484 N N . MET A 1 187 ? 5.708 12.741 -5.823 1.00 97.69 187 MET A N 1
ATOM 1485 C CA . MET A 1 187 ? 4.702 13.294 -4.915 1.00 97.69 187 MET A CA 1
ATOM 1486 C C . MET A 1 187 ? 3.436 13.617 -5.703 1.00 97.69 187 MET A C 1
ATOM 1488 O O . MET A 1 187 ? 3.532 14.218 -6.770 1.00 97.69 187 MET A O 1
ATOM 1492 N N . VAL A 1 188 ? 2.271 13.251 -5.173 1.00 98.38 188 VAL A N 1
ATOM 1493 C CA . VAL A 1 188 ? 0.976 13.559 -5.794 1.00 98.38 188 VAL A CA 1
ATOM 1494 C C . VAL A 1 188 ? 0.025 14.084 -4.726 1.00 98.38 188 VAL A C 1
ATOM 1496 O O . VAL A 1 188 ? -0.165 13.441 -3.688 1.00 98.38 188 VAL A O 1
ATOM 1499 N N . ASP A 1 189 ? -0.554 15.257 -4.980 1.00 98.12 189 ASP A N 1
ATOM 1500 C CA . ASP A 1 189 ? -1.596 15.824 -4.128 1.00 98.12 189 ASP A CA 1
ATOM 1501 C C . ASP A 1 189 ? -2.837 14.933 -4.193 1.00 98.12 189 ASP A C 1
ATOM 1503 O O . ASP A 1 189 ? -3.335 14.641 -5.274 1.00 98.12 189 ASP A O 1
ATOM 1507 N N . ALA A 1 190 ? -3.324 14.469 -3.046 1.00 97.81 190 ALA A N 1
ATOM 1508 C CA . ALA A 1 190 ? -4.514 13.627 -2.947 1.00 97.81 190 ALA A CA 1
ATOM 1509 C C . ALA A 1 190 ? -5.725 14.361 -2.345 1.00 97.81 190 ALA A C 1
ATOM 1511 O O . ALA A 1 190 ? -6.715 13.730 -1.932 1.00 97.81 190 ALA A O 1
ATOM 1512 N N . GLU A 1 191 ? -5.644 15.686 -2.239 1.00 97.00 191 GLU A N 1
ATOM 1513 C CA . GLU A 1 191 ? -6.774 16.553 -1.910 1.00 97.00 191 GLU A CA 1
ATOM 1514 C C . GLU A 1 191 ? -7.545 17.024 -3.142 1.00 97.00 191 GLU A C 1
ATOM 1516 O O . GLU A 1 191 ? -8.722 17.363 -3.008 1.00 97.00 191 GLU A O 1
ATOM 1521 N N . VAL A 1 192 ? -6.925 16.972 -4.323 1.00 95.75 192 VAL A N 1
ATOM 1522 C CA . VAL A 1 192 ? -7.603 17.189 -5.606 1.00 95.75 192 VAL A CA 1
ATOM 1523 C C . VAL A 1 192 ? -8.565 16.039 -5.942 1.00 95.75 192 VAL A C 1
ATOM 1525 O O . VAL A 1 192 ? -8.654 15.028 -5.233 1.00 95.75 192 VAL A O 1
ATOM 1528 N N . GLY A 1 193 ? -9.330 16.196 -7.023 1.00 94.06 193 GLY A N 1
ATOM 1529 C CA . GLY A 1 193 ? -10.304 15.196 -7.459 1.00 94.06 193 GLY A CA 1
ATOM 1530 C C . GLY A 1 193 ? -9.653 13.856 -7.821 1.00 94.06 193 GLY A C 1
ATOM 1531 O O . GLY A 1 193 ? -8.568 13.812 -8.392 1.00 94.06 193 GLY A O 1
ATOM 1532 N N . ILE A 1 194 ? -10.338 12.742 -7.536 1.00 94.56 194 ILE A N 1
ATOM 1533 C CA . ILE A 1 194 ? -9.810 11.387 -7.791 1.00 94.56 194 ILE A CA 1
ATOM 1534 C C . ILE A 1 194 ? -9.424 11.155 -9.257 1.00 94.56 194 ILE A C 1
ATOM 1536 O O . ILE A 1 194 ? -8.476 10.420 -9.519 1.00 94.56 194 ILE A O 1
ATOM 1540 N N . GLU A 1 195 ? -10.126 11.776 -10.206 1.00 97.25 195 GLU A N 1
ATOM 1541 C CA . GLU A 1 195 ? -9.799 11.663 -11.631 1.00 97.25 195 GLU A CA 1
ATOM 1542 C C . GLU A 1 195 ? -8.486 12.367 -11.979 1.00 97.25 195 GLU A C 1
ATOM 1544 O O . GLU A 1 195 ? -7.702 11.834 -12.757 1.00 97.25 195 GLU A O 1
ATOM 1549 N N . GLU A 1 196 ? -8.188 13.495 -11.338 1.00 98.00 196 GLU A N 1
ATOM 1550 C CA . GLU A 1 196 ? -6.916 14.198 -11.512 1.00 98.00 196 GLU A CA 1
ATOM 1551 C C . GLU A 1 196 ? -5.763 13.400 -10.894 1.00 98.00 196 GLU A C 1
ATOM 1553 O O . GLU A 1 196 ? -4.769 13.130 -11.569 1.00 98.00 196 GLU A O 1
ATOM 1558 N N . VAL A 1 197 ? -5.935 12.906 -9.658 1.00 98.38 197 VAL A N 1
ATOM 1559 C CA . VAL A 1 197 ? -4.959 12.004 -9.015 1.00 98.38 197 VAL A CA 1
ATOM 1560 C C . VAL A 1 197 ? -4.694 10.783 -9.898 1.00 98.38 197 VAL A C 1
ATOM 1562 O O . VAL A 1 197 ? -3.547 10.383 -10.104 1.00 98.38 197 VAL A O 1
ATOM 1565 N N . TYR A 1 198 ? -5.755 10.182 -10.434 1.00 98.56 198 TYR A N 1
ATOM 1566 C CA . TYR A 1 198 ? -5.662 9.029 -11.321 1.00 98.56 198 TYR A CA 1
ATOM 1567 C C . TYR A 1 198 ? -4.931 9.362 -12.624 1.00 98.56 198 TYR A C 1
ATOM 1569 O O . TYR A 1 198 ? -4.023 8.626 -13.002 1.00 98.56 198 TYR A O 1
ATOM 1577 N N . SER A 1 199 ? -5.259 10.481 -13.270 1.00 98.50 199 SER A N 1
ATOM 1578 C CA . SER A 1 199 ? -4.608 10.917 -14.508 1.00 98.50 199 SER A CA 1
ATOM 1579 C C . SER A 1 199 ? -3.110 11.153 -14.312 1.00 98.50 199 SER A C 1
ATOM 1581 O O . SER A 1 199 ? -2.299 10.616 -15.064 1.00 98.50 199 SER A O 1
ATOM 1583 N N . VAL A 1 200 ? -2.728 11.897 -13.267 1.00 98.50 200 VAL A N 1
ATOM 1584 C CA . VAL A 1 200 ? -1.317 12.173 -12.951 1.00 98.50 200 VAL A CA 1
ATOM 1585 C C . VAL A 1 200 ? -0.562 10.873 -12.687 1.00 98.50 200 VAL A C 1
ATOM 1587 O O . VAL A 1 200 ? 0.515 10.649 -13.232 1.00 98.50 200 VAL A O 1
ATOM 1590 N N . THR A 1 201 ? -1.134 9.982 -11.877 1.00 98.38 201 THR A N 1
ATOM 1591 C CA . THR A 1 201 ? -0.475 8.713 -11.543 1.00 98.38 201 THR A CA 1
ATOM 1592 C C . THR A 1 201 ? -0.386 7.751 -12.720 1.00 98.38 201 THR A C 1
ATOM 1594 O O . THR A 1 201 ? 0.598 7.022 -12.798 1.00 98.38 201 THR A O 1
ATOM 1597 N N . CYS A 1 202 ? -1.329 7.783 -13.666 1.00 98.56 202 CYS A N 1
ATOM 1598 C CA . CYS A 1 202 ? -1.193 7.055 -14.928 1.00 98.56 202 CYS A CA 1
ATOM 1599 C C . CYS A 1 202 ? 0.028 7.527 -15.718 1.00 98.56 202 CYS A C 1
ATOM 1601 O O . CYS A 1 202 ? 0.842 6.688 -16.092 1.00 98.56 202 CYS A O 1
ATOM 1603 N N . GLY A 1 203 ? 0.193 8.842 -15.898 1.00 98.50 203 GLY A N 1
ATOM 1604 C CA . GLY A 1 203 ? 1.342 9.395 -16.621 1.00 98.50 203 GLY A CA 1
ATOM 1605 C C . GLY A 1 203 ? 2.679 8.985 -15.996 1.00 98.50 203 GLY A C 1
ATOM 1606 O O . GLY A 1 203 ? 3.591 8.563 -16.697 1.00 98.50 203 GLY A O 1
ATOM 1607 N N . LEU A 1 204 ? 2.767 8.990 -14.661 1.00 98.31 204 LEU A N 1
ATOM 1608 C CA . LEU A 1 204 ? 3.969 8.536 -13.950 1.00 98.31 204 LEU A CA 1
ATOM 1609 C C . LEU A 1 204 ? 4.295 7.054 -14.189 1.00 98.31 204 LEU A C 1
ATOM 1611 O O . LEU A 1 204 ? 5.468 6.693 -14.222 1.00 98.31 204 LEU A O 1
ATOM 1615 N N . ILE A 1 205 ? 3.283 6.191 -14.310 1.00 98.12 205 ILE A N 1
ATOM 1616 C CA . ILE A 1 205 ? 3.487 4.764 -14.602 1.00 98.12 205 ILE A CA 1
ATOM 1617 C C . ILE A 1 205 ? 3.875 4.575 -16.071 1.00 98.12 205 ILE A C 1
ATOM 1619 O O . ILE A 1 205 ? 4.794 3.815 -16.362 1.00 98.12 205 ILE A O 1
ATOM 1623 N N . GLU A 1 206 ?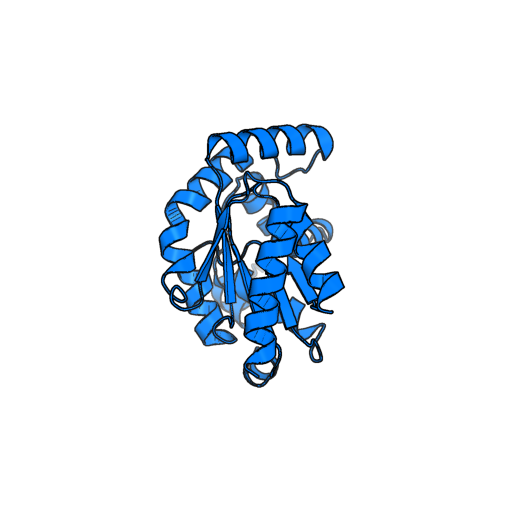 3.227 5.293 -16.988 1.00 98.06 206 GLU A N 1
ATOM 1624 C CA . GLU A 1 206 ? 3.540 5.265 -18.422 1.00 98.06 206 GLU A CA 1
ATOM 1625 C C . GLU A 1 206 ? 4.998 5.689 -18.685 1.00 98.06 206 GLU A C 1
ATOM 1627 O O . GLU A 1 206 ? 5.697 5.020 -19.442 1.00 98.06 206 GLU A O 1
ATOM 1632 N N . GLU A 1 207 ? 5.512 6.705 -17.981 1.00 96.69 207 GLU A N 1
ATOM 1633 C CA . GLU A 1 207 ? 6.930 7.106 -18.042 1.00 96.69 207 GLU A CA 1
ATOM 1634 C C . GLU A 1 207 ? 7.916 6.002 -17.628 1.00 96.69 207 GLU A C 1
ATOM 1636 O O . GLU A 1 207 ? 9.062 6.004 -18.082 1.00 96.69 207 GLU A O 1
ATOM 1641 N N . ILE A 1 208 ? 7.517 5.108 -16.720 1.00 95.06 208 ILE A N 1
ATOM 1642 C CA . ILE A 1 208 ? 8.344 3.970 -16.297 1.00 95.06 208 ILE A CA 1
ATOM 1643 C C . ILE A 1 208 ? 8.294 2.876 -17.358 1.00 95.06 208 ILE A C 1
ATOM 1645 O O . ILE A 1 208 ? 9.340 2.381 -17.761 1.00 95.06 208 ILE A O 1
ATOM 1649 N N . LEU A 1 209 ? 7.097 2.562 -17.857 1.00 93.81 209 LEU A N 1
ATOM 1650 C CA . LEU A 1 209 ? 6.893 1.527 -18.871 1.00 93.81 209 LEU A CA 1
ATOM 1651 C C . LEU A 1 209 ? 7.555 1.855 -20.217 1.00 93.81 209 LEU A C 1
ATOM 1653 O O . LEU A 1 209 ? 7.884 0.944 -20.962 1.00 93.81 209 LEU A O 1
ATOM 1657 N N . MET A 1 210 ? 7.772 3.135 -20.535 1.00 91.12 210 MET A N 1
ATOM 1658 C CA . MET A 1 210 ? 8.491 3.553 -21.749 1.00 91.12 210 MET A CA 1
ATOM 1659 C C . MET A 1 210 ? 10.022 3.435 -21.649 1.00 91.12 210 MET A C 1
ATOM 1661 O O . MET A 1 210 ? 10.705 3.646 -22.650 1.00 91.12 210 MET A O 1
ATOM 1665 N N . LYS A 1 211 ? 10.580 3.191 -20.455 1.00 80.69 211 LYS A N 1
ATOM 1666 C CA . LYS A 1 211 ? 12.038 3.118 -20.228 1.00 80.69 211 LYS A CA 1
ATOM 1667 C C . LYS A 1 211 ? 12.596 1.694 -20.252 1.00 80.69 211 LYS A C 1
ATOM 1669 O O . LYS A 1 211 ? 13.818 1.553 -20.206 1.00 80.69 211 LYS A O 1
ATOM 1674 N N . GLU A 1 212 ? 11.729 0.687 -20.281 1.00 59.03 212 GLU A N 1
ATOM 1675 C CA . GLU A 1 212 ? 12.083 -0.731 -20.436 1.00 59.03 212 GLU A CA 1
ATOM 1676 C C . GLU A 1 212 ? 12.079 -1.158 -21.906 1.00 59.03 212 GLU A C 1
ATOM 1678 O O . GLU A 1 212 ? 12.930 -2.011 -22.252 1.00 59.03 212 GLU A O 1
#